Protein 2NBL (pdb70)

Foldseek 3Di:
DPDDVVDDDHDHVPDDQVVVNNDD

Secondary structure (DSSP, 8-state):
---------S--------------

Nearest PDB structures (foldseek):
  2nbl-assembly1_A  TM=1.006E+00  e=4.540E-02  synthetic construct

Solvent-accessible surface area: 2895 Å² total

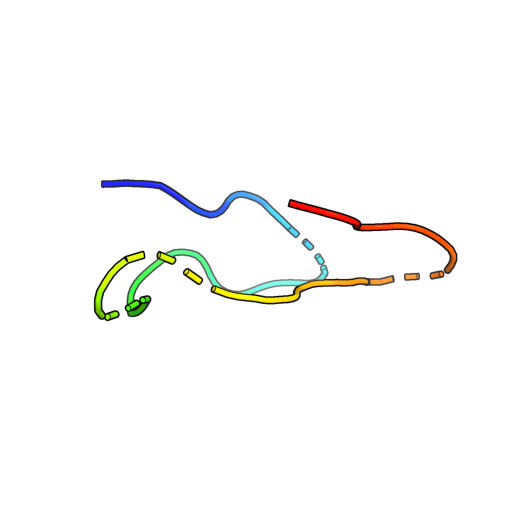Sequence (24 aa):
TEIRVGVTIRMRSHFWVQVKEFKHTEIRVGVTIRMRSHFWVQVKEFKHTEIRVGVTIRMRSHFWVQVKEFKHTEIRVGVTIRMRSHFWVQVKEFKHTEIRVGVTIRMRSHFWVQVKEFKHTEIRVGVTIRMRSHFWVQVKEFKHTEIRVGVTIRMRSHFWVQVKEFKHTEIRVGVTIRMRSHFWVQVKEFKHTEIRVGVTIRMRSHFWVQVKEFKHTEIRVGVTIRMRSHFWVQVKEFKH

Structure (mmCIF, N/CA/C/O backbone):
data_2NBL
#
_entry.id   2NBL
#
loop_
_atom_site.group_PDB
_atom_site.id
_atom_site.type_symbol
_atom_site.label_atom_id
_atom_site.label_alt_id
_atom_site.label_comp_id
_atom_site.label_asym_id
_atom_site.label_entity_id
_atom_site.label_seq_id
_atom_site.pdbx_PDB_ins_code
_atom_site.Cartn_x
_atom_site.Cartn_y
_atom_site.Cartn_z
_atom_site.occupancy
_atom_site.B_iso_or_equiv
_atom_site.auth_seq_id
_atom_site.auth_comp_id
_atom_site.auth_asym_id
_atom_site.auth_atom_id
_atom_site.pdbx_PDB_model_num
ATOM 4 N N . THR A 1 2 ? 24.629 -5.758 9.023 1.00 0.00 1 THR A N 1
ATOM 5 C CA . THR A 1 2 ? 23.645 -6.294 9.945 1.00 0.00 1 THR A CA 1
ATOM 6 C C . THR A 1 2 ? 23.981 -5.897 11.379 1.00 0.00 1 THR A C 1
ATOM 7 O O . THR A 1 2 ? 24.917 -6.432 11.972 1.00 0.00 1 THR A O 1
ATOM 18 N N . GLU A 1 3 ? 25.169 -3.014 6.644 1.00 0.00 2 GLU A N 1
ATOM 19 C CA . GLU A 1 3 ? 25.526 -4.225 7.366 1.00 0.00 2 GLU A CA 1
ATOM 20 C C . GLU A 1 3 ? 24.394 -4.670 8.290 1.00 0.00 2 GLU A C 1
ATOM 21 O O . GLU A 1 3 ? 23.335 -4.044 8.337 1.00 0.00 2 GLU A O 1
ATOM 33 N N . ILE A 1 4 ? 26.437 -0.165 5.170 1.00 0.00 3 ILE A N 1
ATOM 34 C CA . ILE A 1 4 ? 25.456 -1.245 5.019 1.00 0.00 3 ILE A CA 1
ATOM 35 C C . ILE A 1 4 ? 25.955 -2.518 5.690 1.00 0.00 3 ILE A C 1
ATOM 36 O O . ILE A 1 4 ? 27.019 -3.035 5.353 1.00 0.00 3 ILE A O 1
ATOM 52 N N . ARG A 1 5 ? 27.013 2.942 5.235 1.00 0.00 4 ARG A N 1
ATOM 53 C CA . ARG A 1 5 ? 27.386 1.849 6.131 1.00 0.00 4 ARG A CA 1
ATOM 54 C C . ARG A 1 5 ? 26.300 0.782 6.096 1.00 0.00 4 ARG A C 1
ATOM 55 O O . ARG A 1 5 ? 25.356 0.820 6.881 1.00 0.00 4 ARG A O 1
ATOM 76 N N . VAL A 1 6 ? 28.035 5.285 3.138 1.00 0.00 5 VAL A N 1
ATOM 77 C CA . VAL A 1 6 ? 27.036 4.218 3.167 1.00 0.00 5 VAL A CA 1
ATOM 78 C C . VAL A 1 6 ? 27.521 3.038 4.008 1.00 0.00 5 VAL A C 1
ATOM 79 O O . VAL A 1 6 ? 28.327 2.227 3.555 1.00 0.00 5 VAL A O 1
ATOM 112 N N . GLY A 1 8 ? 26.401 8.190 2.669 1.00 0.00 7 GLY A N 1
ATOM 113 C CA . GLY A 1 8 ? 25.354 8.280 1.643 1.00 0.00 7 GLY A CA 1
ATOM 114 C C . GLY A 1 8 ? 23.983 7.995 2.236 1.00 0.00 7 GLY A C 1
ATOM 115 O O . GLY A 1 8 ? 22.983 8.054 1.528 1.00 0.00 7 GLY A O 1
ATOM 119 N N . VAL A 1 9 ? 23.973 7.702 3.539 1.00 0.00 8 VAL A N 1
ATOM 120 C CA . VAL A 1 9 ? 22.745 7.416 4.311 1.00 0.00 8 VAL A CA 1
ATOM 121 C C . VAL A 1 9 ? 22.413 5.916 4.247 1.00 0.00 8 VAL A C 1
ATOM 122 O O . VAL A 1 9 ? 23.147 5.146 3.633 1.00 0.00 8 VAL A O 1
ATOM 135 N N . THR A 1 10 ? 21.320 5.524 4.913 1.00 0.00 9 THR A N 1
ATOM 136 C CA . THR A 1 10 ? 20.864 4.128 4.977 1.00 0.00 9 THR A CA 1
ATOM 137 C C . THR A 1 10 ? 21.822 3.243 5.750 1.00 0.00 9 THR A C 1
ATOM 138 O O . THR A 1 10 ? 22.984 3.587 5.970 1.00 0.00 9 THR A O 1
ATOM 149 N N . ILE A 1 11 ? 21.298 2.099 6.171 1.00 0.00 10 ILE A N 1
ATOM 150 C CA . ILE A 1 11 ? 22.076 1.138 6.947 1.00 0.00 10 ILE A CA 1
ATOM 151 C C . ILE A 1 11 ? 21.392 -0.229 6.962 1.00 0.00 10 ILE A C 1
ATOM 152 O O . ILE A 1 11 ? 22.040 -1.261 6.779 1.00 0.00 10 ILE A O 1
ATOM 168 N N . ARG A 1 12 ? 20.081 -0.225 7.200 1.00 0.00 11 ARG A N 1
ATOM 169 C CA . ARG A 1 12 ? 19.303 -1.451 7.258 1.00 0.00 11 ARG A CA 1
ATOM 170 C C . ARG A 1 12 ? 18.872 -1.905 5.865 1.00 0.00 11 ARG A C 1
ATOM 171 O O . ARG A 1 12 ? 19.279 -1.322 4.861 1.00 0.00 11 ARG A O 1
ATOM 192 N N . MET A 1 13 ? 18.045 -2.953 5.821 1.00 0.00 12 MET A N 1
ATOM 193 C CA . MET A 1 13 ? 17.553 -3.493 4.553 1.00 0.00 12 MET A CA 1
ATOM 194 C C . MET A 1 13 ? 18.721 -3.937 3.680 1.00 0.00 12 MET A C 1
ATOM 195 O O . MET A 1 13 ? 19.760 -3.283 3.644 1.00 0.00 12 MET A O 1
ATOM 209 N N . ARG A 1 14 ? 18.543 -5.047 2.966 1.00 0.00 13 ARG A N 1
ATOM 210 C CA . ARG A 1 14 ? 19.598 -5.543 2.094 1.00 0.00 13 ARG A CA 1
ATOM 211 C C . ARG A 1 14 ? 19.064 -6.596 1.127 1.00 0.00 13 ARG A C 1
ATOM 212 O O . ARG A 1 14 ? 17.951 -7.096 1.284 1.00 0.00 13 ARG A O 1
ATOM 243 N N . SER A 1 16 ? 18.946 -10.262 -1.016 1.00 0.00 15 SER A N 1
ATOM 244 C CA . SER A 1 16 ? 18.876 -11.645 -0.563 1.00 0.00 15 SER A CA 1
ATOM 245 C C . SER A 1 16 ? 20.265 -12.245 -0.388 1.00 0.00 15 SER A C 1
ATOM 246 O O . SER A 1 16 ? 20.519 -12.976 0.569 1.00 0.00 15 SER A O 1
ATOM 254 N N . HIS A 1 17 ? 21.160 -11.938 -1.318 1.00 0.00 16 HIS A N 1
ATOM 255 C CA . HIS A 1 17 ? 22.529 -12.462 -1.257 1.00 0.00 16 HIS A CA 1
ATOM 256 C C . HIS A 1 17 ? 23.525 -11.487 -1.877 1.00 0.00 16 HIS A C 1
ATOM 257 O O . HIS A 1 17 ? 24.688 -11.828 -2.086 1.00 0.00 16 HIS A O 1
ATOM 281 N N . PHE A 1 19 ? 23.782 -6.866 -3.042 1.00 0.00 18 PHE A N 1
ATOM 282 C CA . PHE A 1 19 ? 23.121 -5.602 -3.330 1.00 0.00 18 PHE A CA 1
ATOM 283 C C . PHE A 1 19 ? 24.124 -4.531 -3.750 1.00 0.00 18 PHE A C 1
ATOM 284 O O . PHE A 1 19 ? 25.319 -4.652 -3.488 1.00 0.00 18 PHE A O 1
ATOM 301 N N . TRP A 1 20 ? 23.625 -3.486 -4.413 1.00 0.00 19 TRP A N 1
ATOM 302 C CA . TRP A 1 20 ? 24.477 -2.388 -4.886 1.00 0.00 19 TRP A CA 1
ATOM 303 C C . TRP A 1 20 ? 24.216 -1.113 -4.099 1.00 0.00 19 TRP A C 1
ATOM 304 O O . TRP A 1 20 ? 23.072 -0.795 -3.775 1.00 0.00 19 TRP A O 1
ATOM 325 N N . VAL A 1 21 ? 25.284 -0.374 -3.807 1.00 0.00 20 VAL A N 1
ATOM 326 C CA . VAL A 1 21 ? 25.154 0.880 -3.070 1.00 0.00 20 VAL A CA 1
ATOM 327 C C . VAL A 1 21 ? 26.291 1.819 -3.440 1.00 0.00 20 VAL A C 1
ATOM 328 O O . VAL A 1 21 ? 27.448 1.415 -3.461 1.00 0.00 20 VAL A O 1
ATOM 341 N N . GLN A 1 22 ? 25.961 3.073 -3.735 1.00 0.00 21 GLN A N 1
ATOM 342 C CA . GLN A 1 22 ? 26.977 4.053 -4.108 1.00 0.00 21 GLN A CA 1
ATOM 343 C C . GLN A 1 22 ? 26.546 5.454 -3.686 1.00 0.00 21 GLN A C 1
ATOM 344 O O . GLN A 1 22 ? 25.352 5.739 -3.589 1.00 0.00 21 GLN A O 1
ATOM 358 N N . VAL A 1 23 ? 27.521 6.330 -3.442 1.00 0.00 22 VAL A N 1
ATOM 359 C CA . VAL A 1 23 ? 27.215 7.702 -3.037 1.00 0.00 22 VAL A CA 1
ATOM 360 C C . VAL A 1 23 ? 26.997 8.568 -4.279 1.00 0.00 22 VAL A C 1
ATOM 361 O O . VAL A 1 23 ? 27.597 8.311 -5.324 1.00 0.00 22 VAL A O 1
ATOM 404 N N . LYS A 1 26 ? 31.552 6.278 -7.062 1.00 0.00 25 LYS A N 1
ATOM 405 C CA . LYS A 1 26 ? 30.866 7.563 -7.143 1.00 0.00 25 LYS A CA 1
ATOM 406 C C . LYS A 1 26 ? 29.876 7.566 -8.306 1.00 0.00 25 LYS A C 1
ATOM 407 O O . LYS A 1 26 ? 30.022 6.806 -9.262 1.00 0.00 25 LYS A O 1
ATOM 426 N N . GLU A 1 27 ? 31.128 2.905 -5.818 1.00 0.00 26 GLU A N 1
ATOM 427 C CA . GLU A 1 27 ? 31.962 4.023 -6.240 1.00 0.00 26 GLU A CA 1
ATOM 428 C C . GLU A 1 27 ? 31.149 5.318 -6.227 1.00 0.00 26 GLU A C 1
ATOM 429 O O . GLU A 1 27 ? 30.182 5.448 -5.471 1.00 0.00 26 GLU A O 1
ATOM 441 N N . PHE A 1 28 ? 30.762 -0.055 -4.895 1.00 0.00 27 PHE A N 1
ATOM 442 C CA . PHE A 1 28 ? 30.293 1.196 -4.317 1.00 0.00 27 PHE A CA 1
ATOM 443 C C . PHE A 1 28 ? 31.245 2.350 -4.611 1.00 0.00 27 PHE A C 1
ATOM 444 O O . PHE A 1 28 ? 32.057 2.734 -3.768 1.00 0.00 27 PHE A O 1
ATOM 461 N N . LYS A 1 29 ? 30.079 -3.541 -5.135 1.00 0.00 28 LYS A N 1
ATOM 462 C CA . LYS A 1 29 ? 30.582 -2.318 -5.729 1.00 0.00 28 LYS A CA 1
ATOM 463 C C . LYS A 1 29 ? 29.937 -1.079 -5.110 1.00 0.00 28 LYS A C 1
ATOM 464 O O . LYS A 1 29 ? 28.729 -1.049 -4.840 1.00 0.00 28 LYS A O 1
ATOM 483 N N . HIS A 1 30 ? 30.522 -5.738 -2.343 1.00 0.00 29 HIS A N 1
ATOM 484 C CA . HIS A 1 30 ? 29.669 -5.141 -3.365 1.00 0.00 29 HIS A CA 1
ATOM 485 C C . HIS A 1 30 ? 30.243 -3.811 -3.844 1.00 0.00 29 HIS A C 1
ATOM 486 O O . HIS A 1 30 ? 30.824 -3.055 -3.066 1.00 0.00 29 HIS A O 1
ATOM 509 N N . THR A 1 2 ? 27.181 -3.204 4.821 1.00 0.00 1 THR A N 2
ATOM 510 C CA . THR A 1 2 ? 28.587 -2.903 4.584 1.00 0.00 1 THR A CA 2
ATOM 511 C C . THR A 1 2 ? 28.861 -2.740 3.090 1.00 0.00 1 THR A C 2
ATOM 512 O O . THR A 1 2 ? 29.969 -3.008 2.626 1.00 0.00 1 THR A O 2
ATOM 523 N N . GLU A 1 3 ? 24.306 -2.468 5.243 1.00 0.00 2 GLU A N 2
ATOM 524 C CA . GLU A 1 3 ? 25.121 -3.292 6.128 1.00 0.00 2 GLU A CA 2
ATOM 525 C C . GLU A 1 3 ? 26.605 -2.943 5.995 1.00 0.00 2 GLU A C 2
ATOM 526 O O . GLU A 1 3 ? 27.217 -2.440 6.937 1.00 0.00 2 GLU A O 2
ATOM 538 N N . ILE A 1 4 ? 24.231 -0.314 2.800 1.00 0.00 3 ILE A N 2
ATOM 539 C CA . ILE A 1 4 ? 23.533 -1.560 3.136 1.00 0.00 3 ILE A CA 2
ATOM 540 C C . ILE A 1 4 ? 24.462 -2.478 3.919 1.00 0.00 3 ILE A C 2
ATOM 541 O O . ILE A 1 4 ? 25.294 -3.169 3.339 1.00 0.00 3 ILE A O 2
ATOM 557 N N . ARG A 1 5 ? 23.939 3.074 2.600 1.00 0.00 4 ARG A N 2
ATOM 558 C CA . ARG A 1 5 ? 24.838 2.031 3.077 1.00 0.00 4 ARG A CA 2
ATOM 559 C C . ARG A 1 5 ? 24.042 0.798 3.508 1.00 0.00 4 ARG A C 2
ATOM 560 O O . ARG A 1 5 ? 23.281 0.849 4.470 1.00 0.00 4 ARG A O 2
ATOM 581 N N . VAL A 1 6 ? 23.809 5.994 0.595 1.00 0.00 5 VAL A N 2
ATOM 582 C CA . VAL A 1 6 ? 23.131 4.792 1.083 1.00 0.00 5 VAL A CA 2
ATOM 583 C C . VAL A 1 6 ? 24.149 3.717 1.450 1.00 0.00 5 VAL A C 2
ATOM 584 O O . VAL A 1 6 ? 25.107 3.482 0.716 1.00 0.00 5 VAL A O 2
ATOM 617 N N . GLY A 1 8 ? 23.679 9.923 2.873 1.00 0.00 7 GLY A N 2
ATOM 618 C CA . GLY A 1 8 ? 23.227 9.971 4.268 1.00 0.00 7 GLY A CA 2
ATOM 619 C C . GLY A 1 8 ? 23.394 8.616 4.941 1.00 0.00 7 GLY A C 2
ATOM 620 O O . GLY A 1 8 ? 23.222 8.494 6.151 1.00 0.00 7 GLY A O 2
ATOM 624 N N . VAL A 1 9 ? 23.739 7.619 4.133 1.00 0.00 8 VAL A N 2
ATOM 625 C CA . VAL A 1 9 ? 23.953 6.239 4.595 1.00 0.00 8 VAL A CA 2
ATOM 626 C C . VAL A 1 9 ? 22.822 5.745 5.500 1.00 0.00 8 VAL A C 2
ATOM 627 O O . VAL A 1 9 ? 22.055 6.528 6.059 1.00 0.00 8 VAL A O 2
ATOM 640 N N . THR A 1 10 ? 22.713 4.424 5.609 1.00 0.00 9 THR A N 2
ATOM 641 C CA . THR A 1 10 ? 21.673 3.797 6.411 1.00 0.00 9 THR A CA 2
ATOM 642 C C . THR A 1 10 ? 22.147 2.441 6.938 1.00 0.00 9 THR A C 2
ATOM 643 O O . THR A 1 10 ? 23.189 1.937 6.525 1.00 0.00 9 THR A O 2
ATOM 654 N N . ILE A 1 11 ? 21.381 1.857 7.857 1.00 0.00 10 ILE A N 2
ATOM 655 C CA . ILE A 1 11 ? 21.737 0.559 8.427 1.00 0.00 10 ILE A CA 2
ATOM 656 C C . ILE A 1 11 ? 21.595 -0.557 7.397 1.00 0.00 10 ILE A C 2
ATOM 657 O O . ILE A 1 11 ? 21.579 -0.312 6.190 1.00 0.00 10 ILE A O 2
ATOM 673 N N . ARG A 1 12 ? 21.517 -1.790 7.887 1.00 0.00 11 ARG A N 2
ATOM 674 C CA . ARG A 1 12 ? 21.397 -2.949 7.012 1.00 0.00 11 ARG A CA 2
ATOM 675 C C . ARG A 1 12 ? 20.013 -3.084 6.368 1.00 0.00 11 ARG A C 2
ATOM 676 O O . ARG A 1 12 ? 19.019 -2.547 6.857 1.00 0.00 11 ARG A O 2
ATOM 697 N N . MET A 1 13 ? 19.969 -3.791 5.237 1.00 0.00 12 MET A N 2
ATOM 6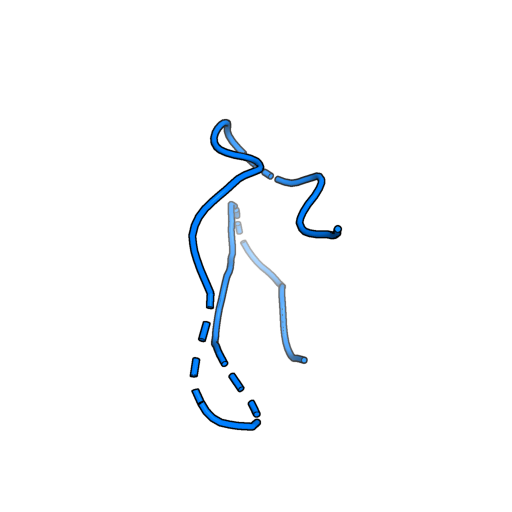98 C CA . MET A 1 13 ? 18.719 -4.008 4.503 1.00 0.00 12 MET A CA 2
ATOM 699 C C . MET A 1 13 ? 18.793 -5.326 3.738 1.00 0.00 12 MET A C 2
ATOM 700 O O . MET A 1 13 ? 19.690 -5.518 2.917 1.00 0.00 12 MET A O 2
ATOM 714 N N . ARG A 1 14 ? 17.840 -6.224 3.995 1.00 0.00 13 ARG A N 2
ATOM 715 C CA . ARG A 1 14 ? 17.801 -7.519 3.308 1.00 0.00 13 ARG A CA 2
ATOM 716 C C . ARG A 1 14 ? 19.197 -8.057 3.022 1.00 0.00 13 ARG A C 2
ATOM 717 O O . ARG A 1 14 ? 20.165 -7.720 3.704 1.00 0.00 13 ARG A O 2
ATOM 748 N N . SER A 1 16 ? 22.814 -8.703 1.514 1.00 0.00 15 SER A N 2
ATOM 749 C CA . SER A 1 16 ? 23.887 -7.769 1.205 1.00 0.00 15 SER A CA 2
ATOM 750 C C . SER A 1 16 ? 23.968 -7.516 -0.293 1.00 0.00 15 SER A C 2
ATOM 751 O O . SER A 1 16 ? 24.113 -6.379 -0.741 1.00 0.00 15 SER A O 2
ATOM 759 N N . HIS A 1 17 ? 23.871 -8.594 -1.054 1.00 0.00 16 HIS A N 2
ATOM 760 C CA . HIS A 1 17 ? 23.930 -8.520 -2.515 1.00 0.00 16 HIS A CA 2
ATOM 761 C C . HIS A 1 17 ? 22.532 -8.391 -3.109 1.00 0.00 16 HIS A C 2
ATOM 762 O O . HIS A 1 17 ? 22.335 -8.583 -4.308 1.00 0.00 16 HIS A O 2
ATOM 786 N N . PHE A 1 19 ? 20.773 -5.782 -3.559 1.00 0.00 18 PHE A N 2
ATOM 787 C CA . PHE A 1 19 ? 20.740 -4.652 -4.489 1.00 0.00 18 PHE A CA 2
ATOM 788 C C . PHE A 1 19 ? 22.085 -3.929 -4.538 1.00 0.00 18 PHE A C 2
ATOM 789 O O . PHE A 1 19 ? 23.044 -4.330 -3.879 1.00 0.00 18 PHE A O 2
ATOM 806 N N . TRP A 1 20 ? 22.145 -2.871 -5.345 1.00 0.00 19 TRP A N 2
ATOM 807 C CA . TRP A 1 20 ? 23.372 -2.087 -5.517 1.00 0.00 19 TRP A CA 2
ATOM 808 C C . TRP A 1 20 ? 23.385 -0.876 -4.592 1.00 0.00 19 TRP A C 2
ATOM 809 O O . TRP A 1 20 ? 22.362 -0.217 -4.407 1.00 0.00 19 TRP A O 2
ATOM 830 N N . VAL A 1 21 ? 24.560 -0.570 -4.024 1.00 0.00 20 VAL A N 2
ATOM 831 C CA . VAL A 1 21 ? 24.688 0.584 -3.131 1.00 0.00 20 VAL A CA 2
ATOM 832 C C . VAL A 1 21 ? 25.881 1.437 -3.553 1.00 0.00 20 VAL A C 2
ATOM 833 O O . VAL A 1 21 ? 27.006 1.198 -3.141 1.00 0.00 20 VAL A O 2
ATOM 846 N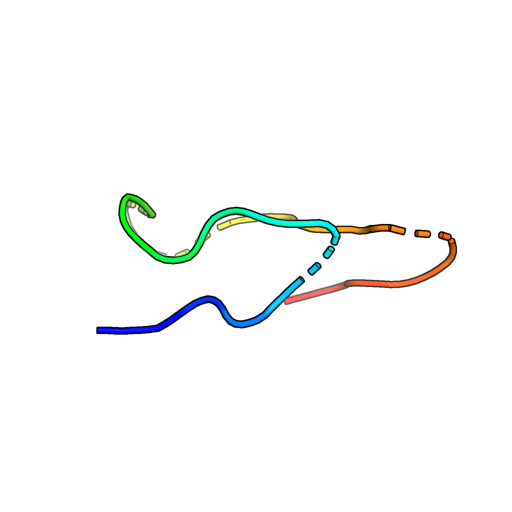 N . GLN A 1 22 ? 25.628 2.438 -4.383 1.00 0.00 21 GLN A N 2
ATOM 847 C CA . GLN A 1 22 ? 26.695 3.316 -4.857 1.00 0.00 21 GLN A CA 2
ATOM 848 C C . GLN A 1 22 ? 26.676 4.613 -4.062 1.00 0.00 21 GLN A C 2
ATOM 849 O O . GLN A 1 22 ? 25.615 5.070 -3.635 1.00 0.00 21 GLN A O 2
ATOM 863 N N . VAL A 1 23 ? 27.853 5.204 -3.854 1.00 0.00 22 VAL A N 2
ATOM 864 C CA . VAL A 1 23 ? 27.941 6.456 -3.087 1.00 0.00 22 VAL A CA 2
ATOM 865 C C . VAL A 1 23 ? 29.018 7.374 -3.671 1.00 0.00 22 VAL A C 2
ATOM 866 O O . VAL A 1 23 ? 29.990 6.892 -4.250 1.00 0.00 22 VAL A O 2
ATOM 909 N N . LYS A 1 26 ? 32.093 3.002 -4.814 1.00 0.00 25 LYS A N 2
ATOM 910 C CA . LYS A 1 26 ? 31.915 3.471 -6.186 1.00 0.00 25 LYS A CA 2
ATOM 911 C C . LYS A 1 26 ? 32.805 4.679 -6.460 1.00 0.00 25 LYS A C 2
ATOM 912 O O . LYS A 1 26 ? 33.992 4.540 -6.755 1.00 0.00 25 LYS A O 2
ATOM 931 N N . GLU A 1 27 ? 31.395 1.792 -2.252 1.00 0.00 26 GLU A N 2
ATOM 932 C CA . GLU A 1 27 ? 32.023 3.116 -2.393 1.00 0.00 26 GLU A CA 2
ATOM 933 C C . GLU A 1 27 ? 31.759 3.743 -3.761 1.00 0.00 26 GLU A C 2
ATOM 934 O O . GLU A 1 27 ? 31.280 4.874 -3.848 1.00 0.00 26 GLU A O 2
ATOM 946 N N . PHE A 1 28 ? 30.198 -0.949 -3.778 1.00 0.00 27 PHE A N 2
ATOM 947 C CA . PHE A 1 28 ? 29.864 -0.041 -2.683 1.00 0.00 27 PHE A CA 2
ATOM 948 C C . PHE A 1 28 ? 30.378 1.369 -3.003 1.00 0.00 27 PHE A C 2
ATOM 949 O O . PHE A 1 28 ? 29.855 2.041 -3.891 1.00 0.00 27 PHE A O 2
ATOM 966 N N . LYS A 1 29 ? 29.799 -3.804 -5.109 1.00 0.00 28 LYS A N 2
ATOM 967 C CA . LYS A 1 29 ? 29.781 -2.443 -5.628 1.00 0.00 28 LYS A CA 2
ATOM 968 C C . LYS A 1 29 ? 29.261 -1.503 -4.550 1.00 0.00 28 LYS A C 2
ATOM 969 O O . LYS A 1 29 ? 28.049 -1.299 -4.408 1.00 0.00 28 LYS A O 2
ATOM 988 N N . HIS A 1 30 ? 29.876 -5.819 -3.024 1.00 0.00 29 HIS A N 2
ATOM 989 C CA . HIS A 1 30 ? 28.847 -5.771 -4.057 1.00 0.00 29 HIS A CA 2
ATOM 990 C C . HIS A 1 30 ? 28.705 -4.350 -4.584 1.00 0.00 29 HIS A C 2
ATOM 991 O O . HIS A 1 30 ? 27.631 -3.753 -4.506 1.00 0.00 29 HIS A O 2
ATOM 1014 N N . THR A 1 2 ? 26.502 -5.314 5.204 1.00 0.00 1 THR A N 3
ATOM 1015 C CA . T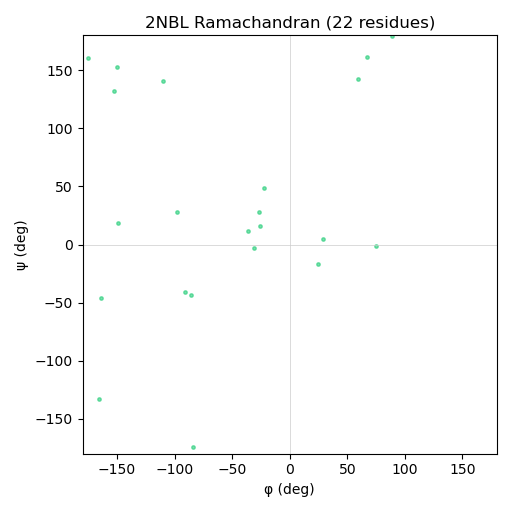HR A 1 2 ? 26.521 -6.699 4.752 1.00 0.00 1 THR A CA 3
ATOM 1016 C C . THR A 1 2 ? 25.175 -7.367 5.014 1.00 0.00 1 THR A C 3
ATOM 1017 O O . THR A 1 2 ? 24.799 -7.585 6.165 1.00 0.00 1 THR A O 3
ATOM 1028 N N . GLU A 1 3 ? 24.885 -2.133 4.570 1.00 0.00 2 GLU A N 3
ATOM 1029 C CA . GLU A 1 3 ? 25.637 -3.066 5.397 1.00 0.00 2 GLU A CA 3
ATOM 1030 C C . GLU A 1 3 ? 25.529 -4.484 4.852 1.00 0.00 2 GLU A C 3
ATOM 1031 O O . GLU A 1 3 ? 24.589 -4.817 4.130 1.00 0.00 2 GLU A O 3
ATOM 1043 N N . ILE A 1 4 ? 25.032 0.096 2.093 1.00 0.00 3 ILE A N 3
ATOM 1044 C CA . ILE A 1 4 ? 24.217 -1.050 2.508 1.00 0.00 3 ILE A CA 3
ATOM 1045 C C . ILE A 1 4 ? 25.064 -2.076 3.251 1.00 0.00 3 ILE A C 3
ATOM 1046 O O . ILE A 1 4 ? 25.861 -2.795 2.648 1.00 0.00 3 ILE A O 3
ATOM 1062 N N . ARG A 1 5 ? 25.200 3.643 1.964 1.00 0.00 4 ARG A N 3
ATOM 1063 C CA . ARG A 1 5 ? 25.882 2.360 2.119 1.00 0.00 4 ARG A CA 3
ATOM 1064 C C . ARG A 1 5 ? 24.949 1.290 2.683 1.00 0.00 4 ARG A C 3
ATOM 1065 O O . ARG A 1 5 ? 24.186 1.532 3.619 1.00 0.00 4 ARG A O 3
ATOM 1086 N N . VAL A 1 6 ? 25.835 7.012 1.041 1.00 0.00 5 VAL A N 3
ATOM 1087 C CA . VAL A 1 6 ? 24.898 5.877 1.022 1.00 0.00 5 VAL A CA 3
ATOM 1088 C C . VAL A 1 6 ? 25.675 4.564 1.127 1.00 0.00 5 VAL A C 3
ATOM 1089 O O . VAL A 1 6 ? 26.691 4.386 0.456 1.00 0.00 5 VAL A O 3
ATOM 1122 N N . GLY A 1 8 ? 25.743 9.969 4.233 1.00 0.00 7 GLY A N 3
ATOM 1123 C CA . GLY A 1 8 ? 25.141 9.981 5.570 1.00 0.00 7 GLY A CA 3
ATOM 1124 C C . GLY A 1 8 ? 23.914 9.080 5.664 1.00 0.00 7 GLY A C 3
ATOM 1125 O O . GLY A 1 8 ? 23.366 8.872 6.747 1.00 0.00 7 GLY A O 3
ATOM 1129 N N . VAL A 1 9 ? 23.496 8.549 4.533 1.00 0.00 8 VAL A N 3
ATOM 1130 C CA . VAL A 1 9 ? 22.336 7.663 4.487 1.00 0.00 8 VAL A CA 3
ATOM 1131 C C . VAL A 1 9 ? 22.774 6.238 4.807 1.00 0.00 8 VAL A C 3
ATOM 1132 O O . VAL A 1 9 ? 23.683 5.708 4.169 1.00 0.00 8 VAL A O 3
ATOM 1145 N N . THR A 1 10 ? 22.138 5.620 5.806 1.00 0.00 9 THR A N 3
ATOM 1146 C CA . THR A 1 10 ? 22.493 4.252 6.205 1.00 0.00 9 THR A CA 3
ATOM 1147 C C . THR A 1 10 ? 21.286 3.343 6.307 1.00 0.00 9 THR A C 3
ATOM 1148 O O . THR A 1 10 ? 20.144 3.788 6.421 1.00 0.00 9 THR A O 3
ATOM 1159 N N . ILE A 1 11 ? 21.578 2.051 6.275 1.00 0.00 10 ILE A N 3
ATOM 1160 C CA . ILE A 1 11 ? 20.548 1.025 6.371 1.00 0.00 10 ILE A CA 3
ATOM 1161 C C . ILE A 1 11 ? 21.184 -0.297 6.802 1.00 0.00 10 ILE A C 3
ATOM 1162 O O . ILE A 1 11 ? 22.373 -0.531 6.567 1.00 0.00 10 ILE A O 3
ATOM 1178 N N . ARG A 1 12 ? 20.389 -1.150 7.441 1.00 0.00 11 ARG A N 3
ATOM 1179 C CA . ARG A 1 12 ? 20.864 -2.440 7.924 1.00 0.00 11 ARG A CA 3
ATOM 1180 C C . ARG A 1 12 ? 19.873 -3.578 7.681 1.00 0.00 11 ARG A C 3
ATOM 1181 O O . ARG A 1 12 ? 19.691 -4.447 8.532 1.00 0.00 11 ARG A O 3
ATOM 1202 N N . MET A 1 13 ? 19.245 -3.574 6.507 1.00 0.00 12 MET A N 3
ATOM 1203 C CA . MET A 1 13 ? 18.282 -4.619 6.155 1.00 0.00 12 MET A CA 3
ATOM 1204 C C . MET A 1 13 ? 18.986 -5.804 5.495 1.00 0.00 12 MET A C 3
ATOM 1205 O O . MET A 1 13 ? 19.960 -5.634 4.760 1.00 0.00 12 MET A O 3
ATOM 1219 N N . ARG A 1 14 ? 18.484 -7.006 5.772 1.00 0.00 13 ARG A N 3
ATOM 1220 C CA . ARG A 1 14 ? 19.060 -8.230 5.215 1.00 0.00 13 ARG A CA 3
ATOM 1221 C C . ARG A 1 14 ? 18.435 -8.473 3.844 1.00 0.00 13 ARG A C 3
ATOM 1222 O O . ARG A 1 14 ? 17.214 -8.556 3.723 1.00 0.00 13 ARG A O 3
ATOM 1253 N N . SER A 1 16 ? 18.208 -10.622 0.011 1.00 0.00 15 SER A N 3
ATOM 1254 C CA . SER A 1 16 ? 18.194 -11.991 -0.497 1.00 0.00 15 SER A CA 3
ATOM 1255 C C . SER A 1 16 ? 19.528 -12.396 -1.111 1.00 0.00 15 SER A C 3
ATOM 1256 O O . SER A 1 16 ? 19.980 -13.529 -0.942 1.00 0.00 15 SER A O 3
ATOM 1264 N N . HIS A 1 17 ? 20.144 -11.476 -1.830 1.00 0.00 16 HIS A N 3
ATOM 1265 C CA . HIS A 1 17 ? 21.428 -11.758 -2.481 1.00 0.00 16 HIS A CA 3
ATOM 1266 C C . HIS A 1 17 ? 22.233 -10.481 -2.703 1.00 0.00 16 HIS A C 3
ATOM 1267 O O . HIS A 1 17 ? 22.853 -10.301 -3.751 1.00 0.00 16 HIS A O 3
ATOM 1291 N N . PHE A 1 19 ? 22.909 -6.286 -3.091 1.00 0.00 18 PHE A N 3
ATOM 1292 C CA . PHE A 1 19 ? 22.602 -5.420 -4.236 1.00 0.00 18 PHE A CA 3
ATOM 1293 C C . PHE A 1 19 ? 23.755 -4.457 -4.477 1.00 0.00 18 PHE A C 3
ATOM 1294 O O . PHE A 1 19 ? 24.760 -4.487 -3.770 1.00 0.00 18 PHE A O 3
ATOM 1311 N N . TRP A 1 20 ? 23.586 -3.582 -5.463 1.00 0.00 19 TRP A N 3
ATOM 1312 C CA . TRP A 1 20 ? 24.598 -2.574 -5.774 1.00 0.00 19 TRP A CA 3
ATOM 1313 C C . TRP A 1 20 ? 24.257 -1.254 -5.116 1.00 0.00 19 TRP A C 3
ATOM 1314 O O . TRP A 1 20 ? 23.119 -0.788 -5.172 1.00 0.00 19 TRP A O 3
ATOM 1335 N N . VAL A 1 21 ? 25.267 -0.645 -4.513 1.00 0.00 20 VAL A N 3
ATOM 1336 C CA . VAL A 1 21 ? 25.101 0.643 -3.865 1.00 0.00 20 VAL A CA 3
ATOM 1337 C C . VAL A 1 21 ? 26.302 1.499 -4.209 1.00 0.00 20 VAL A C 3
ATOM 1338 O O . VAL A 1 21 ? 27.440 1.065 -4.066 1.00 0.00 20 VAL A O 3
ATOM 1351 N N . GLN A 1 22 ? 26.048 2.707 -4.682 1.00 0.00 21 GLN A N 3
ATOM 1352 C CA . GLN A 1 22 ? 27.126 3.615 -5.065 1.00 0.00 21 GLN A CA 3
ATOM 1353 C C . GLN A 1 22 ? 26.831 5.006 -4.511 1.00 0.00 21 GLN A C 3
ATOM 1354 O O . GLN A 1 22 ? 25.687 5.459 -4.542 1.00 0.00 21 GLN A O 3
ATOM 1368 N N . VAL A 1 23 ? 27.857 5.677 -3.983 1.00 0.00 22 VAL A N 3
ATOM 1369 C CA . VAL A 1 23 ? 27.668 7.009 -3.406 1.00 0.00 22 VAL A CA 3
ATOM 1370 C C . VAL A 1 23 ? 27.914 8.092 -4.467 1.00 0.00 22 VAL A C 3
ATOM 1371 O O . VAL A 1 23 ? 29.021 8.190 -4.995 1.00 0.00 22 VAL A O 3
ATOM 1414 N N . LYS A 1 26 ? 32.955 5.530 -6.027 1.00 0.00 25 LYS A N 3
ATOM 1415 C CA . LYS A 1 26 ? 32.467 6.904 -6.117 1.00 0.00 25 LYS A CA 3
ATOM 1416 C C . LYS A 1 26 ? 31.940 7.188 -7.524 1.00 0.00 25 LYS A C 3
ATOM 1417 O O . LYS A 1 26 ? 32.359 6.553 -8.492 1.00 0.00 25 LYS A O 3
ATOM 1436 N N . GLU A 1 27 ? 32.301 2.346 -4.439 1.00 0.00 26 GLU A N 3
ATOM 1437 C CA . GLU A 1 27 ? 32.855 3.161 -5.518 1.00 0.00 26 GLU A CA 3
ATOM 1438 C C . GLU A 1 27 ? 32.197 4.539 -5.555 1.00 0.00 26 GLU A C 3
ATOM 1439 O O . GLU A 1 27 ? 31.038 4.702 -5.162 1.00 0.00 26 GLU A O 3
ATOM 1451 N N . PHE A 1 28 ? 30.909 -0.205 -3.446 1.00 0.00 27 PHE A N 3
ATOM 1452 C CA . PHE A 1 28 ? 30.569 1.204 -3.191 1.00 0.00 27 PHE A CA 3
ATOM 1453 C C . PHE A 1 28 ? 31.007 2.063 -4.375 1.00 0.00 27 PHE A C 3
ATOM 1454 O O . PHE A 1 28 ? 30.192 2.461 -5.202 1.00 0.00 27 PHE A O 3
ATOM 1471 N N . LYS A 1 29 ? 30.411 -3.432 -2.964 1.00 0.00 28 LYS A N 3
ATOM 1472 C CA . LYS A 1 29 ? 30.549 -2.518 -4.098 1.00 0.00 28 LYS A CA 3
ATOM 1473 C C . LYS A 1 29 ? 29.996 -1.119 -3.800 1.00 0.00 28 LYS A C 3
ATOM 1474 O O . LYS A 1 29 ? 28.794 -0.864 -3.943 1.00 0.00 28 LYS A O 3
ATOM 1493 N N . HIS A 1 30 ? 30.635 -4.908 -0.805 1.00 0.00 29 HIS A N 3
ATOM 1494 C CA . HIS A 1 30 ? 29.267 -4.700 -1.257 1.00 0.00 29 HIS A CA 3
ATOM 1495 C C . HIS A 1 30 ? 29.241 -3.684 -2.407 1.00 0.00 29 HIS A C 3
ATOM 1496 O O . HIS A 1 30 ? 28.198 -3.179 -2.804 1.00 0.00 29 HIS A O 3
ATOM 1519 N N . THR A 1 2 ? 25.538 -3.056 10.164 1.00 0.00 1 THR A N 4
ATOM 1520 C CA . THR A 1 2 ? 26.623 -2.716 11.102 1.00 0.00 1 THR A CA 4
ATOM 1521 C C . THR A 1 2 ? 27.833 -2.091 10.404 1.00 0.00 1 THR A C 4
ATOM 1522 O O . THR A 1 2 ? 28.974 -2.463 10.679 1.00 0.00 1 THR A O 4
ATOM 1533 N N . GLU A 1 3 ? 24.724 -3.313 6.599 1.00 0.00 2 GLU A N 4
ATOM 1534 C CA . GLU A 1 3 ? 24.498 -3.572 8.021 1.00 0.00 2 GLU A CA 4
ATOM 1535 C C . GLU A 1 3 ? 25.735 -3.214 8.847 1.00 0.00 2 GLU A C 4
ATOM 1536 O O . GLU A 1 3 ? 26.833 -3.098 8.304 1.00 0.00 2 GLU A O 4
ATOM 1548 N N . ILE A 1 4 ? 24.478 -1.543 3.934 1.00 0.00 3 ILE A N 4
ATOM 1549 C CA . ILE A 1 4 ? 25.596 -2.200 4.620 1.00 0.00 3 ILE A CA 4
ATOM 1550 C C . ILE A 1 4 ? 25.421 -2.272 6.154 1.00 0.00 3 ILE A C 4
ATOM 1551 O O . ILE A 1 4 ? 25.930 -1.445 6.906 1.00 0.00 3 ILE A O 4
ATOM 1567 N N . ARG A 1 5 ? 23.416 0.400 1.730 1.00 0.00 4 ARG A N 4
ATOM 1568 C CA . ARG A 1 5 ? 23.053 -0.983 2.024 1.00 0.00 4 ARG A CA 4
ATOM 1569 C C . ARG A 1 5 ? 24.264 -1.706 2.618 1.00 0.00 4 ARG A C 4
ATOM 1570 O O . ARG A 1 5 ? 24.965 -2.419 1.905 1.00 0.00 4 ARG A O 4
ATOM 1591 N N . VAL A 1 6 ? 22.265 3.470 0.464 1.00 0.00 5 VAL A N 4
ATOM 1592 C CA . VAL A 1 6 ? 23.045 2.782 1.489 1.00 0.00 5 VAL A CA 4
ATOM 1593 C C . VAL A 1 6 ? 22.517 1.381 1.771 1.00 0.00 5 VAL A C 4
ATOM 1594 O O . VAL A 1 6 ? 21.334 1.194 2.053 1.00 0.00 5 VAL A O 4
ATOM 1627 N N . GLY A 1 8 ? 20.623 6.329 1.327 1.00 0.00 7 GLY A N 4
ATOM 1628 C CA . GLY A 1 8 ? 20.247 6.874 2.636 1.00 0.00 7 GLY A CA 4
ATOM 1629 C C . GLY A 1 8 ? 21.437 7.137 3.552 1.00 0.00 7 GLY A C 4
ATOM 1630 O O . GLY A 1 8 ? 21.300 7.840 4.552 1.00 0.00 7 GLY A O 4
ATOM 1634 N N . VAL A 1 9 ? 22.586 6.564 3.239 1.00 0.00 8 VAL A N 4
ATOM 1635 C CA . VAL A 1 9 ? 23.763 6.755 4.092 1.00 0.00 8 VAL A CA 4
ATOM 1636 C C . VAL A 1 9 ? 23.438 6.326 5.521 1.00 0.00 8 VAL A C 4
ATOM 1637 O O . VAL A 1 9 ? 23.333 7.145 6.433 1.00 0.00 8 VAL A O 4
ATOM 1650 N N . THR A 1 10 ? 23.257 5.022 5.687 1.00 0.00 9 THR A N 4
ATOM 1651 C CA . THR A 1 10 ? 22.920 4.431 6.986 1.00 0.00 9 THR A CA 4
ATOM 1652 C C . THR A 1 10 ? 23.584 3.070 7.169 1.00 0.00 9 THR A C 4
ATOM 1653 O O . THR A 1 10 ? 24.557 2.731 6.499 1.00 0.00 9 THR A O 4
ATOM 1664 N N . ILE A 1 11 ? 23.046 2.301 8.107 1.00 0.00 10 ILE A N 4
ATOM 1665 C CA . ILE A 1 11 ? 23.564 0.963 8.414 1.00 0.00 10 ILE A CA 4
ATOM 1666 C C . ILE A 1 11 ? 22.673 -0.121 7.788 1.00 0.00 10 ILE A C 4
ATOM 1667 O O . ILE A 1 11 ? 23.158 -1.087 7.153 1.00 0.00 10 ILE A O 4
ATOM 1683 N N . ARG A 1 12 ? 21.367 0.050 7.998 1.00 0.00 11 ARG A N 4
ATOM 1684 C CA . ARG A 1 12 ? 20.365 -0.882 7.501 1.00 0.00 11 ARG A CA 4
ATOM 1685 C C . ARG A 1 12 ? 20.685 -1.292 6.073 1.00 0.00 11 ARG A C 4
ATOM 1686 O O . ARG A 1 12 ? 21.477 -0.643 5.388 1.00 0.00 11 ARG A O 4
ATOM 1707 N N . MET A 1 13 ? 20.084 -2.396 5.642 1.00 0.00 12 MET A N 4
ATOM 1708 C CA . MET A 1 13 ? 20.335 -2.914 4.307 1.00 0.00 12 MET A CA 4
ATOM 1709 C C . MET A 1 13 ? 19.248 -3.875 3.840 1.00 0.00 12 MET A C 4
ATOM 1710 O O . MET A 1 13 ? 18.307 -4.179 4.573 1.00 0.00 12 MET A O 4
ATOM 1724 N N . ARG A 1 14 ? 19.402 -4.354 2.609 1.00 0.00 13 ARG A N 4
ATOM 1725 C CA . ARG A 1 14 ? 18.449 -5.291 2.025 1.00 0.00 13 ARG A CA 4
ATOM 1726 C C . ARG A 1 14 ? 19.122 -6.112 0.925 1.00 0.00 13 ARG A C 4
ATOM 1727 O O . ARG A 1 14 ? 20.296 -5.907 0.618 1.00 0.00 13 ARG A O 4
ATOM 1758 N N . SER A 1 16 ? 18.773 -10.283 -1.017 1.00 0.00 15 SER A N 4
ATOM 1759 C CA . SER A 1 16 ? 19.000 -11.678 -0.669 1.00 0.00 15 SER A CA 4
ATOM 1760 C C . SER A 1 16 ? 20.485 -11.999 -0.680 1.00 0.00 15 SER A C 4
ATOM 1761 O O . SER A 1 16 ? 20.990 -12.711 0.188 1.00 0.00 15 SER A O 4
ATOM 1769 N N . HIS A 1 17 ? 21.174 -11.464 -1.674 1.00 0.00 16 HIS A N 4
ATOM 1770 C CA . HIS A 1 17 ? 22.609 -11.689 -1.812 1.00 0.00 16 HIS A CA 4
ATOM 1771 C C . HIS A 1 17 ? 23.218 -10.685 -2.788 1.00 0.00 16 HIS A C 4
ATOM 1772 O O . HIS A 1 17 ? 23.801 -11.073 -3.800 1.00 0.00 16 HIS A O 4
ATOM 1796 N N . PHE A 1 19 ? 24.408 -6.200 -2.457 1.00 0.00 18 PHE A N 4
ATOM 1797 C CA . PHE A 1 19 ? 24.282 -4.889 -1.822 1.00 0.00 18 PHE A CA 4
ATOM 1798 C C . PHE A 1 19 ? 24.904 -3.816 -2.713 1.00 0.00 18 PHE A C 4
ATOM 1799 O O . PHE A 1 19 ? 26.033 -3.964 -3.181 1.00 0.00 18 PHE A O 4
ATOM 1816 N N . TRP A 1 20 ? 24.155 -2.736 -2.955 1.00 0.00 19 TRP A N 4
ATOM 1817 C CA . TRP A 1 20 ? 24.633 -1.637 -3.806 1.00 0.00 19 TRP A CA 4
ATOM 1818 C C . TRP A 1 20 ? 24.499 -0.287 -3.116 1.00 0.00 19 TRP A C 4
ATOM 1819 O O . TRP A 1 20 ? 23.549 -0.044 -2.371 1.00 0.00 19 TRP A O 4
ATOM 1840 N N . VAL A 1 21 ? 25.444 0.600 -3.408 1.00 0.00 20 VAL A N 4
ATOM 1841 C CA . VAL A 1 21 ? 25.422 1.947 -2.855 1.00 0.00 20 VAL A CA 4
ATOM 1842 C C . VAL A 1 21 ? 26.351 2.844 -3.666 1.00 0.00 20 VAL A C 4
ATOM 1843 O O . VAL A 1 21 ? 27.551 2.923 -3.402 1.00 0.00 20 VAL A O 4
ATOM 1856 N N . GLN A 1 22 ? 25.779 3.527 -4.649 1.00 0.00 21 GLN A N 4
ATOM 1857 C CA . GLN A 1 22 ? 26.539 4.436 -5.500 1.00 0.00 21 GLN A CA 4
ATOM 1858 C C . GLN A 1 22 ? 26.332 5.858 -4.989 1.00 0.00 21 GLN A C 4
ATOM 1859 O O . GLN A 1 22 ? 25.294 6.466 -5.243 1.00 0.00 21 GLN A O 4
ATOM 1873 N N . VAL A 1 23 ? 27.305 6.374 -4.229 1.00 0.00 22 VAL A N 4
ATOM 1874 C CA . VAL A 1 23 ? 27.169 7.721 -3.650 1.00 0.00 22 VAL A CA 4
ATOM 1875 C C . VAL A 1 23 ? 28.528 8.412 -3.467 1.00 0.00 22 VAL A C 4
ATOM 1876 O O . VAL A 1 23 ? 29.546 7.741 -3.284 1.00 0.00 22 VAL A O 4
ATOM 1919 N N . LYS A 1 26 ? 31.001 5.223 -7.302 1.00 0.00 25 LYS A N 4
ATOM 1920 C CA . LYS A 1 26 ? 30.578 6.623 -7.388 1.00 0.00 25 LYS A CA 4
ATOM 1921 C C . LYS A 1 26 ? 31.724 7.516 -6.943 1.00 0.00 25 LYS A C 4
ATOM 1922 O O . LYS A 1 26 ? 32.409 8.121 -7.767 1.00 0.00 25 LYS A O 4
ATOM 1941 N N . GLU A 1 27 ? 30.634 2.097 -5.615 1.00 0.00 26 GLU A N 4
ATOM 1942 C CA . GLU A 1 27 ? 31.473 3.048 -6.329 1.00 0.00 26 GLU A CA 4
ATOM 1943 C C . GLU A 1 27 ? 30.939 4.480 -6.186 1.00 0.00 26 GLU A C 4
ATOM 1944 O O . GLU A 1 27 ? 30.512 4.884 -5.101 1.00 0.00 26 GLU A O 4
ATOM 1956 N N . PHE A 1 28 ? 30.102 -0.682 -4.520 1.00 0.00 27 PHE A N 4
ATOM 1957 C CA . PHE A 1 28 ? 30.020 0.594 -3.820 1.00 0.00 27 PHE A CA 4
ATOM 1958 C C . PHE A 1 28 ? 30.985 1.605 -4.426 1.00 0.00 27 PHE A C 4
ATOM 1959 O O . PHE A 1 28 ? 32.027 1.914 -3.848 1.00 0.00 27 PHE A O 4
ATOM 1976 N N . LYS A 1 29 ? 29.551 -3.907 -4.435 1.00 0.00 28 LYS A N 4
ATOM 1977 C CA . LYS A 1 29 ? 29.311 -2.809 -5.344 1.00 0.00 28 LYS A CA 4
ATOM 1978 C C . LYS A 1 29 ?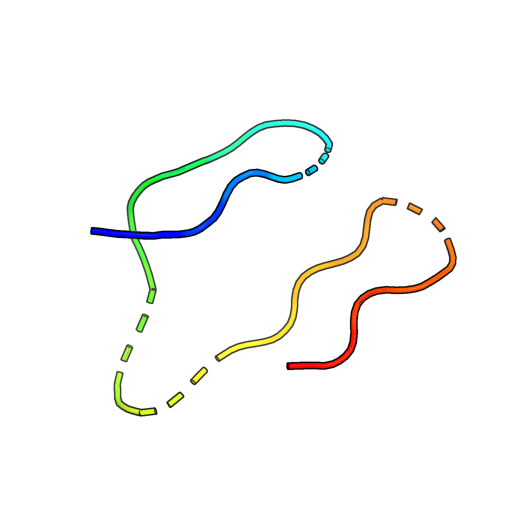 29.072 -1.517 -4.574 1.00 0.00 28 LYS A C 4
ATOM 1979 O O . LYS A 1 29 ? 27.986 -1.285 -4.043 1.00 0.00 28 LYS A O 4
ATOM 1998 N N . HIS A 1 30 ? 31.929 -5.863 -2.965 1.00 0.00 29 HIS A N 4
ATOM 1999 C CA . HIS A 1 30 ? 30.705 -5.121 -2.693 1.00 0.00 29 HIS A CA 4
ATOM 2000 C C . HIS A 1 30 ? 30.580 -3.899 -3.594 1.00 0.00 29 HIS A C 4
ATOM 2001 O O . HIS A 1 30 ? 31.391 -2.975 -3.526 1.00 0.00 29 HIS A O 4
ATOM 2024 N N . THR A 1 2 ? 22.432 -4.785 10.539 1.00 0.00 1 THR A N 5
ATOM 2025 C CA . THR A 1 2 ? 21.462 -5.858 10.658 1.00 0.00 1 THR A CA 5
ATOM 2026 C C . THR A 1 2 ? 20.935 -5.957 12.086 1.00 0.00 1 THR A C 5
ATOM 2027 O O . THR A 1 2 ? 21.241 -5.110 12.925 1.00 0.00 1 THR A O 5
ATOM 2038 N N . GLU A 1 3 ? 24.154 -2.730 8.035 1.00 0.00 2 GLU A N 5
ATOM 2039 C CA . GLU A 1 3 ? 23.915 -3.275 9.363 1.00 0.00 2 GLU A CA 5
ATOM 2040 C C . GLU A 1 3 ? 22.901 -4.409 9.354 1.00 0.00 2 GLU A C 5
ATOM 2041 O O . GLU A 1 3 ? 22.552 -4.933 8.297 1.00 0.00 2 GLU A O 5
ATOM 2053 N N . ILE A 1 4 ? 26.123 -0.180 6.375 1.00 0.00 3 ILE A N 5
ATOM 2054 C CA . ILE A 1 4 ? 25.345 -1.411 6.388 1.00 0.00 3 ILE A CA 5
ATOM 2055 C C . ILE A 1 4 ? 25.192 -1.932 7.810 1.00 0.00 3 ILE A C 5
ATOM 2056 O O . ILE A 1 4 ? 25.980 -1.602 8.695 1.00 0.00 3 ILE A O 5
ATOM 2072 N N . ARG A 1 5 ? 26.425 2.929 4.492 1.00 0.00 4 ARG A N 5
ATOM 2073 C CA . ARG A 1 5 ? 26.788 2.001 5.556 1.00 0.00 4 ARG A CA 5
ATOM 2074 C C . ARG A 1 5 ? 25.922 0.754 5.456 1.00 0.00 4 ARG A C 5
ATOM 2075 O O . ARG A 1 5 ? 25.078 0.646 4.567 1.00 0.00 4 ARG A O 5
ATOM 2096 N N . VAL A 1 6 ? 27.694 5.631 2.413 1.00 0.00 5 VAL A N 5
ATOM 2097 C CA . VAL A 1 6 ? 26.775 4.542 2.740 1.00 0.00 5 VAL A CA 5
ATOM 2098 C C . VAL A 1 6 ? 27.333 3.638 3.828 1.00 0.00 5 VAL A C 5
ATOM 2099 O O . VAL A 1 6 ? 28.543 3.574 4.052 1.00 0.00 5 VAL A O 5
ATOM 2132 N N . GLY A 1 8 ? 26.738 8.898 3.877 1.00 0.00 7 GLY A N 5
ATOM 2133 C CA . GLY A 1 8 ? 25.753 9.706 4.605 1.00 0.00 7 GLY A CA 5
ATOM 2134 C C . GLY A 1 8 ? 24.482 8.938 4.960 1.00 0.00 7 GLY A C 5
ATOM 2135 O O . GLY A 1 8 ? 23.840 9.229 5.970 1.00 0.00 7 GLY A O 5
ATOM 2139 N N . VAL A 1 9 ? 24.112 7.975 4.132 1.00 0.00 8 VAL A N 5
ATOM 2140 C CA . VAL A 1 9 ? 22.890 7.184 4.371 1.00 0.00 8 VAL A CA 5
ATOM 2141 C C . VAL A 1 9 ? 23.225 5.788 4.898 1.00 0.00 8 VAL A C 5
ATOM 2142 O O . VAL A 1 9 ? 24.346 5.314 4.756 1.00 0.00 8 VAL A O 5
ATOM 2155 N N . THR A 1 10 ? 22.243 5.142 5.531 1.00 0.00 9 THR A N 5
ATOM 2156 C CA . THR A 1 10 ? 22.431 3.806 6.098 1.00 0.00 9 THR A CA 5
ATOM 2157 C C . THR A 1 10 ? 21.483 2.803 5.443 1.00 0.00 9 THR A C 5
ATOM 2158 O O . THR A 1 10 ? 20.280 3.039 5.356 1.00 0.00 9 THR A O 5
ATOM 2169 N N . ILE A 1 11 ? 22.039 1.678 4.977 1.00 0.00 10 ILE A N 5
ATOM 2170 C CA . ILE A 1 11 ? 21.239 0.636 4.322 1.00 0.00 10 ILE A CA 5
ATOM 2171 C C . ILE A 1 11 ? 21.014 -0.564 5.244 1.00 0.00 10 ILE A C 5
ATOM 21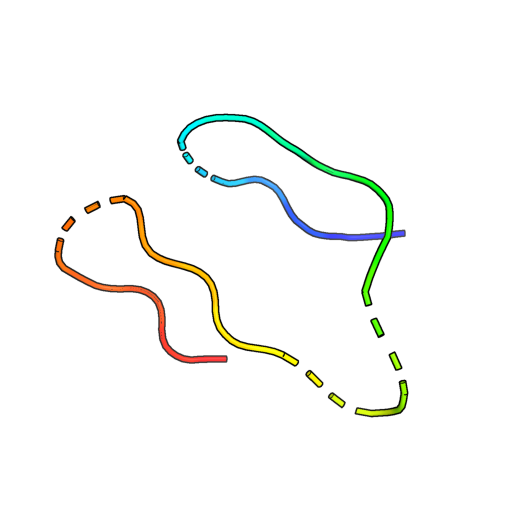72 O O . ILE A 1 11 ? 21.965 -1.176 5.755 1.00 0.00 10 ILE A O 5
ATOM 2188 N N . ARG A 1 12 ? 19.739 -0.898 5.439 1.00 0.00 11 ARG A N 5
ATOM 2189 C CA . ARG A 1 12 ? 19.357 -2.018 6.272 1.00 0.00 11 ARG A CA 5
ATOM 2190 C C . ARG A 1 12 ? 19.765 -3.337 5.621 1.00 0.00 11 ARG A C 5
ATOM 2191 O O . ARG A 1 12 ? 20.203 -3.360 4.472 1.00 0.00 11 ARG A O 5
ATOM 2212 N N . MET A 1 13 ? 19.625 -4.434 6.360 1.00 0.00 12 MET A N 5
ATOM 2213 C CA . MET A 1 13 ? 19.991 -5.743 5.829 1.00 0.00 12 MET A CA 5
ATOM 2214 C C . MET A 1 13 ? 18.959 -6.177 4.793 1.00 0.00 12 MET A C 5
ATOM 2215 O O . MET A 1 13 ? 17.882 -6.665 5.134 1.00 0.00 12 MET A O 5
ATOM 2229 N N . ARG A 1 14 ? 19.309 -6.002 3.522 1.00 0.00 13 ARG A N 5
ATOM 2230 C CA . ARG A 1 14 ? 18.428 -6.384 2.424 1.00 0.00 13 ARG A CA 5
ATOM 2231 C C . ARG A 1 14 ? 19.151 -6.236 1.085 1.00 0.00 13 ARG A C 5
ATOM 2232 O O . ARG A 1 14 ? 19.629 -5.153 0.747 1.00 0.00 13 ARG A O 5
ATOM 2263 N N . SER A 1 16 ? 20.148 -8.770 -2.872 1.00 0.00 15 SER A N 5
ATOM 2264 C CA . SER A 1 16 ? 20.285 -10.057 -3.527 1.00 0.00 15 SER A CA 5
ATOM 2265 C C . SER A 1 16 ? 21.726 -10.508 -3.405 1.00 0.00 15 SER A C 5
ATOM 2266 O O . SER A 1 16 ? 22.616 -9.963 -4.059 1.00 0.00 15 SER A O 5
ATOM 2274 N N . HIS A 1 17 ? 21.942 -11.495 -2.550 1.00 0.00 16 HIS A N 5
ATOM 2275 C CA . HIS A 1 17 ? 23.279 -12.031 -2.294 1.00 0.00 16 HIS A CA 5
ATOM 2276 C C . HIS A 1 17 ? 24.348 -10.939 -2.387 1.00 0.00 16 HIS A C 5
ATOM 2277 O O . HIS A 1 17 ? 25.502 -11.223 -2.708 1.00 0.00 16 HIS A O 5
ATOM 2301 N N . PHE A 1 19 ? 24.972 -6.161 -1.984 1.00 0.00 18 PHE A N 5
ATOM 2302 C CA . PHE A 1 19 ? 24.412 -4.802 -1.989 1.00 0.00 18 PHE A CA 5
ATOM 2303 C C . PHE A 1 19 ? 25.139 -3.931 -3.007 1.00 0.00 18 PHE A C 5
ATOM 2304 O O . PHE A 1 19 ? 26.344 -4.070 -3.216 1.00 0.00 18 PHE A O 5
ATOM 2321 N N . TRP A 1 20 ? 24.394 -3.014 -3.619 1.00 0.00 19 TRP A N 5
ATOM 2322 C CA . TRP A 1 20 ? 24.951 -2.083 -4.603 1.00 0.00 19 TRP A CA 5
ATOM 2323 C C . TRP A 1 20 ? 24.724 -0.646 -4.175 1.00 0.00 19 TRP A C 5
ATOM 2324 O O . TRP A 1 20 ? 23.639 -0.293 -3.712 1.00 0.00 19 TRP A O 5
ATOM 2345 N N . VAL A 1 21 ? 25.741 0.193 -4.365 1.00 0.00 20 VAL A N 5
ATOM 2346 C CA . VAL A 1 21 ? 25.630 1.613 -4.029 1.00 0.00 20 VAL A CA 5
ATOM 2347 C C . VAL A 1 21 ? 25.753 2.434 -5.303 1.00 0.00 20 VAL A C 5
ATOM 2348 O O . VAL A 1 21 ? 26.106 1.907 -6.355 1.00 0.00 20 VAL A O 5
ATOM 2361 N N . GLN A 1 22 ? 25.453 3.717 -5.199 1.00 0.00 21 GLN A N 5
ATOM 2362 C CA . GLN A 1 22 ? 25.527 4.613 -6.337 1.00 0.00 21 GLN A CA 5
ATOM 2363 C C . GLN A 1 22 ? 25.315 6.063 -5.916 1.00 0.00 21 GLN A C 5
ATOM 2364 O O . GLN A 1 22 ? 24.522 6.791 -6.515 1.00 0.00 21 GLN A O 5
ATOM 2378 N N . VAL A 1 23 ? 26.033 6.478 -4.872 1.00 0.00 22 VAL A N 5
ATOM 2379 C CA . VAL A 1 23 ? 25.902 7.844 -4.361 1.00 0.00 22 VAL A CA 5
ATOM 2380 C C . VAL A 1 23 ? 26.578 8.857 -5.287 1.00 0.00 22 VAL A C 5
ATOM 2381 O O . VAL A 1 23 ? 27.571 8.537 -5.941 1.00 0.00 22 VAL A O 5
ATOM 2424 N N . LYS A 1 26 ? 31.149 5.265 -6.588 1.00 0.00 25 LYS A N 5
ATOM 2425 C CA . LYS A 1 26 ? 31.153 6.691 -6.283 1.00 0.00 25 LYS A CA 5
ATOM 2426 C C . LYS A 1 26 ? 31.127 7.492 -7.584 1.00 0.00 25 LYS A C 5
ATOM 2427 O O . LYS A 1 26 ? 31.782 7.125 -8.561 1.00 0.00 25 LYS A O 5
ATOM 2446 N N . GLU A 1 27 ? 30.421 2.154 -5.548 1.00 0.00 26 GLU A N 5
ATOM 2447 C CA . GLU A 1 27 ? 30.270 3.011 -6.728 1.00 0.00 26 GLU A CA 5
ATOM 2448 C C . GLU A 1 27 ? 30.105 4.477 -6.321 1.00 0.00 26 GLU A C 5
ATOM 2449 O O . GLU A 1 27 ? 29.055 4.885 -5.795 1.00 0.00 26 GLU A O 5
ATOM 2461 N N . PHE A 1 28 ? 31.369 -1.061 -4.450 1.00 0.00 27 PHE A N 5
ATOM 2462 C CA . PHE A 1 28 ? 31.380 0.383 -4.178 1.00 0.00 27 PHE A CA 5
ATOM 2463 C C . PHE A 1 28 ? 31.339 1.182 -5.482 1.00 0.00 27 PHE A C 5
ATOM 2464 O O . PHE A 1 28 ? 32.121 0.933 -6.400 1.00 0.00 27 PHE A O 5
ATOM 2481 N N . LYS A 1 29 ? 29.830 -4.089 -3.853 1.00 0.00 28 LYS A N 5
ATOM 2482 C CA . LYS A 1 29 ? 30.388 -3.245 -4.896 1.00 0.00 28 LYS A CA 5
ATOM 2483 C C . LYS A 1 29 ? 30.229 -1.754 -4.582 1.00 0.00 28 LYS A C 5
ATOM 2484 O O . LYS A 1 29 ? 29.106 -1.245 -4.493 1.00 0.00 28 LYS A O 5
ATOM 2503 N N . HIS A 1 30 ? 30.341 -6.257 -1.584 1.00 0.00 29 HIS A N 5
ATOM 2504 C CA . HIS A 1 30 ? 29.598 -5.000 -1.615 1.00 0.00 29 HIS A CA 5
ATOM 2505 C C . HIS A 1 30 ? 30.255 -4.026 -2.594 1.00 0.00 29 HIS A C 5
ATOM 2506 O O . HIS A 1 30 ? 31.143 -3.262 -2.222 1.00 0.00 29 HIS A O 5
ATOM 2529 N N . THR A 1 2 ? 26.214 -4.179 10.951 1.00 0.00 1 THR A N 6
ATOM 2530 C CA . THR A 1 2 ? 27.396 -4.983 11.294 1.00 0.00 1 THR A CA 6
ATOM 2531 C C . THR A 1 2 ? 27.602 -6.128 10.300 1.00 0.00 1 THR A C 6
ATOM 2532 O O . THR A 1 2 ? 26.642 -6.632 9.719 1.00 0.00 1 THR A O 6
ATOM 2543 N N . GLU A 1 3 ? 24.590 -2.543 8.127 1.00 0.00 2 GLU A N 6
ATOM 2544 C CA . GLU A 1 3 ? 24.601 -3.115 9.480 1.00 0.00 2 GLU A CA 6
ATOM 2545 C C . GLU A 1 3 ? 25.841 -3.979 9.686 1.00 0.00 2 GLU A C 6
ATOM 2546 O O . GLU A 1 3 ? 26.449 -4.442 8.721 1.00 0.00 2 GLU A O 6
ATOM 2558 N N . ILE A 1 4 ? 26.454 -0.207 6.166 1.00 0.00 3 ILE A N 6
ATOM 2559 C CA . ILE A 1 4 ? 25.664 -1.440 6.220 1.00 0.00 3 ILE A CA 6
ATOM 2560 C C . ILE A 1 4 ? 25.714 -2.017 7.630 1.00 0.00 3 ILE A C 6
ATOM 2561 O O . ILE A 1 4 ? 26.765 -1.988 8.270 1.00 0.00 3 ILE A O 6
ATOM 2577 N N . ARG A 1 5 ? 26.595 3.025 4.440 1.00 0.00 4 ARG A N 6
ATOM 2578 C CA . ARG A 1 5 ? 27.054 2.017 5.387 1.00 0.00 4 ARG A CA 6
ATOM 2579 C C . ARG A 1 5 ? 26.147 0.786 5.336 1.00 0.00 4 ARG A C 6
ATOM 2580 O O . ARG A 1 5 ? 25.189 0.741 4.564 1.00 0.00 4 ARG A O 6
ATOM 2601 N N . VAL A 1 6 ? 27.569 6.180 2.866 1.00 0.00 5 VAL A N 6
ATOM 2602 C CA . VAL A 1 6 ? 26.771 4.969 3.010 1.00 0.00 5 VAL A CA 6
ATOM 2603 C C . VAL A 1 6 ? 27.396 3.994 4.005 1.00 0.00 5 VAL A C 6
ATOM 2604 O O . VAL A 1 6 ? 28.569 4.116 4.362 1.00 0.00 5 VAL A O 6
ATOM 2637 N N . GLY A 1 8 ? 26.658 8.669 4.570 1.00 0.00 7 GLY A N 6
ATOM 2638 C CA . GLY A 1 8 ? 25.891 8.460 5.798 1.00 0.00 7 GLY A CA 6
ATOM 2639 C C . GLY A 1 8 ? 24.533 7.818 5.543 1.00 0.00 7 GLY A C 6
ATOM 2640 O O . GLY A 1 8 ? 23.668 7.813 6.420 1.00 0.00 7 GLY A O 6
ATOM 2644 N N . VAL A 1 9 ? 24.347 7.274 4.355 1.00 0.00 8 VAL A N 6
ATOM 2645 C CA . VAL A 1 9 ? 23.078 6.627 4.016 1.00 0.00 8 VAL A CA 6
ATOM 2646 C C . VAL A 1 9 ? 23.049 5.210 4.586 1.00 0.00 8 VAL A C 6
ATOM 2647 O O . VAL A 1 9 ? 23.860 4.365 4.213 1.00 0.00 8 VAL A O 6
ATOM 2660 N N . THR A 1 10 ? 22.119 4.947 5.500 1.00 0.00 9 THR A N 6
ATOM 2661 C CA . THR A 1 10 ? 22.036 3.621 6.104 1.00 0.00 9 THR A CA 6
ATOM 2662 C C . THR A 1 10 ? 21.365 2.642 5.150 1.00 0.00 9 THR A C 6
ATOM 2663 O O . THR A 1 10 ? 20.481 3.012 4.380 1.00 0.00 9 THR A O 6
ATOM 2674 N N . ILE A 1 11 ? 21.787 1.390 5.231 1.00 0.00 10 ILE A N 6
ATOM 2675 C CA . ILE A 1 11 ? 21.237 0.318 4.397 1.00 0.00 10 ILE A CA 6
ATOM 2676 C C . ILE A 1 11 ? 20.839 -0.871 5.264 1.00 0.00 10 ILE A C 6
ATOM 2677 O O . ILE A 1 11 ? 21.684 -1.450 5.964 1.00 0.00 10 ILE A O 6
ATOM 2693 N N . ARG A 1 12 ? 19.555 -1.236 5.202 1.00 0.00 11 ARG A N 6
ATOM 2694 C CA . ARG A 1 12 ? 19.040 -2.353 5.967 1.00 0.00 11 ARG A CA 6
ATOM 2695 C C . ARG A 1 12 ? 17.783 -2.917 5.311 1.00 0.00 11 ARG A C 6
ATOM 2696 O O . ARG A 1 12 ? 16.890 -3.422 5.991 1.00 0.00 11 ARG A O 6
ATOM 2717 N N . MET A 1 13 ? 17.723 -2.828 3.986 1.00 0.00 12 MET A N 6
ATOM 2718 C CA . MET A 1 13 ? 16.568 -3.328 3.229 1.00 0.00 12 MET A CA 6
ATOM 2719 C C . MET A 1 13 ? 16.984 -4.441 2.274 1.00 0.00 12 MET A C 6
ATOM 2720 O O . MET A 1 13 ? 17.944 -4.292 1.517 1.00 0.00 12 MET A O 6
ATOM 2734 N N . ARG A 1 14 ? 16.248 -5.551 2.307 1.00 0.00 13 ARG A N 6
ATOM 2735 C CA . ARG A 1 14 ? 16.542 -6.687 1.432 1.00 0.00 13 ARG A CA 6
ATOM 2736 C C . ARG A 1 14 ? 18.034 -6.908 1.275 1.00 0.00 13 ARG A C 6
ATOM 2737 O O . ARG A 1 14 ? 18.842 -6.391 2.046 1.00 0.00 13 ARG A O 6
ATOM 2768 N N . SER A 1 16 ? 19.051 -10.019 -1.096 1.00 0.00 15 SER A N 6
ATOM 2769 C CA . SER A 1 16 ? 19.109 -11.078 -2.099 1.00 0.00 15 SER A CA 6
ATOM 2770 C C . SER A 1 16 ? 20.506 -11.674 -2.120 1.00 0.00 15 SER A C 6
ATOM 2771 O O . SER A 1 16 ? 20.950 -12.230 -3.123 1.00 0.00 15 SER A O 6
ATOM 2779 N N . HIS A 1 17 ? 21.181 -11.519 -0.994 1.00 0.00 16 HIS A N 6
ATOM 2780 C CA . HIS A 1 17 ? 22.549 -12.003 -0.815 1.00 0.00 16 HIS A CA 6
ATOM 2781 C C . HIS A 1 17 ? 23.488 -11.199 -1.711 1.00 0.00 16 HIS A C 6
ATOM 2782 O O . HIS A 1 17 ? 24.235 -11.750 -2.517 1.00 0.00 16 HIS A O 6
ATOM 2806 N N . PHE A 1 19 ? 24.667 -6.607 -2.053 1.00 0.00 18 PHE A N 6
ATOM 2807 C CA . PHE A 1 19 ? 24.293 -5.189 -1.948 1.00 0.00 18 PHE A CA 6
ATOM 2808 C C . PHE A 1 19 ? 25.097 -4.356 -2.941 1.00 0.00 18 PHE A C 6
ATOM 2809 O O . PHE A 1 19 ? 26.298 -4.563 -3.111 1.00 0.00 18 PHE A O 6
ATOM 2826 N N . TRP A 1 20 ? 24.425 -3.399 -3.585 1.00 0.00 19 TRP A N 6
ATOM 2827 C CA . TRP A 1 20 ? 25.080 -2.514 -4.553 1.00 0.00 19 TRP A CA 6
ATOM 2828 C C . TRP A 1 20 ? 24.821 -1.056 -4.211 1.00 0.00 19 TRP A C 6
ATOM 2829 O O . TRP A 1 20 ? 23.695 -0.668 -3.899 1.00 0.00 19 TRP A O 6
ATOM 2850 N N . VAL A 1 21 ? 25.872 -0.246 -4.296 1.00 0.00 20 VAL A N 6
ATOM 2851 C CA . VAL A 1 21 ? 25.766 1.185 -4.018 1.00 0.00 20 VAL A CA 6
ATOM 2852 C C . VAL A 1 21 ? 26.547 1.981 -5.057 1.00 0.00 20 VAL A C 6
ATOM 2853 O O . VAL A 1 21 ? 27.649 1.602 -5.451 1.00 0.00 20 VAL A O 6
ATOM 2866 N N . GLN A 1 22 ? 25.959 3.081 -5.499 1.00 0.00 21 GLN A N 6
ATOM 2867 C CA . GLN A 1 22 ? 26.574 3.941 -6.497 1.00 0.00 21 GLN A CA 6
ATOM 2868 C C . GLN A 1 22 ? 26.024 5.366 -6.424 1.00 0.00 21 GLN A C 6
ATOM 2869 O O . GLN A 1 22 ? 25.420 5.877 -7.366 1.00 0.00 21 GLN A O 6
ATOM 2883 N N . VAL A 1 23 ? 26.262 6.012 -5.285 1.00 0.00 22 VAL A N 6
ATOM 2884 C CA . VAL A 1 23 ? 25.781 7.375 -5.072 1.00 0.00 22 VAL A CA 6
ATOM 2885 C C . VAL A 1 23 ? 26.556 8.384 -5.929 1.00 0.00 22 VAL A C 6
ATOM 2886 O O . VAL A 1 23 ? 27.644 8.070 -6.410 1.00 0.00 22 VAL A O 6
ATOM 2929 N N . LYS A 1 26 ? 31.503 6.329 -5.558 1.00 0.00 25 LYS A N 6
ATOM 2930 C CA . LYS A 1 26 ? 30.855 7.621 -5.744 1.00 0.00 25 LYS A CA 6
ATOM 2931 C C . LYS A 1 26 ? 30.755 7.941 -7.235 1.00 0.00 25 LYS A C 6
ATOM 2932 O O . LYS A 1 26 ? 31.681 8.505 -7.815 1.00 0.00 25 LYS A O 6
ATOM 2951 N N . GLU A 1 27 ? 30.910 2.801 -4.734 1.00 0.00 26 GLU A N 6
ATOM 2952 C CA . GLU A 1 27 ? 31.695 3.965 -5.128 1.00 0.00 26 GLU A CA 6
ATOM 2953 C C . GLU A 1 27 ? 30.825 5.213 -5.284 1.00 0.00 26 GLU A C 6
ATOM 2954 O O . GLU A 1 27 ? 29.588 5.169 -5.160 1.00 0.00 26 GLU A O 6
ATOM 2966 N N . PHE A 1 28 ? 30.754 -0.241 -3.803 1.00 0.00 27 PHE A N 6
ATOM 2967 C CA . PHE A 1 28 ? 30.177 1.002 -3.278 1.00 0.00 27 PHE A CA 6
ATOM 2968 C C . PHE A 1 28 ? 31.071 2.212 -3.544 1.00 0.00 27 PHE A C 6
ATOM 2969 O O . PHE A 1 28 ? 31.875 2.609 -2.701 1.00 0.00 27 PHE A O 6
ATOM 2986 N N . LYS A 1 29 ? 30.567 -3.557 -4.014 1.00 0.00 28 LYS A N 6
ATOM 2987 C CA . LYS A 1 29 ? 30.751 -2.405 -4.909 1.00 0.00 28 LYS A CA 6
ATOM 2988 C C . LYS A 1 29 ? 30.008 -1.161 -4.416 1.00 0.00 28 LYS A C 6
ATOM 2989 O O . LYS A 1 29 ? 28.795 -1.036 -4.588 1.00 0.00 28 LYS A O 6
ATOM 3008 N N . HIS A 1 30 ? 30.457 -5.938 -2.929 1.00 0.00 29 HIS A N 6
ATOM 3009 C CA . HIS A 1 30 ? 29.495 -4.978 -2.413 1.00 0.00 29 HIS A CA 6
ATOM 3010 C C . HIS A 1 30 ? 29.505 -3.706 -3.241 1.00 0.00 29 HIS A C 6
ATOM 3011 O O . HIS A 1 30 ? 28.569 -2.911 -3.197 1.00 0.00 29 HIS A O 6
ATOM 3034 N N . THR A 1 2 ? 24.746 -5.570 8.325 1.00 0.00 1 THR A N 7
ATOM 3035 C CA . THR A 1 2 ? 25.818 -6.403 8.843 1.00 0.00 1 THR A CA 7
ATOM 3036 C C . THR A 1 2 ? 26.923 -6.571 7.805 1.00 0.00 1 THR A C 7
ATOM 3037 O O . THR A 1 2 ? 26.657 -6.931 6.659 1.00 0.00 1 THR A O 7
ATOM 3048 N N . GLU A 1 3 ? 23.811 -3.080 6.564 1.00 0.00 2 GLU A N 7
ATOM 3049 C CA . GLU A 1 3 ? 23.521 -3.496 7.938 1.00 0.00 2 GLU A CA 7
ATOM 3050 C C . GLU A 1 3 ? 24.706 -4.254 8.544 1.00 0.00 2 GLU A C 7
ATOM 3051 O O . GLU A 1 3 ? 25.566 -3.658 9.194 1.00 0.00 2 GLU A O 7
ATOM 3063 N N . ILE A 1 4 ? 25.977 -1.057 4.575 1.00 0.00 3 ILE A N 7
ATOM 3064 C CA . ILE A 1 4 ? 25.181 -2.285 4.718 1.00 0.00 3 ILE A CA 7
ATOM 3065 C C . ILE A 1 4 ? 25.033 -2.694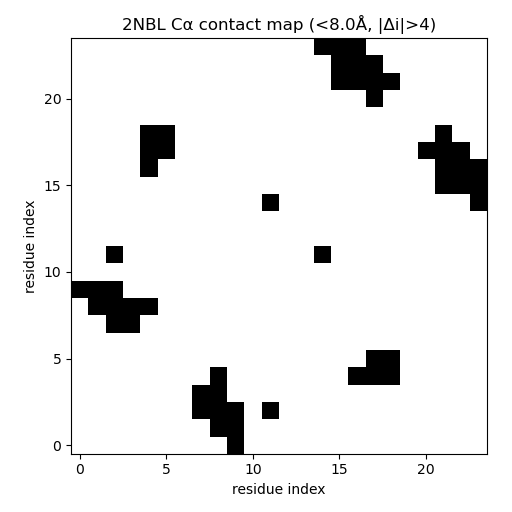 6.184 1.00 0.00 3 ILE A C 7
ATOM 3066 O O . ILE A 1 4 ? 25.985 -2.642 6.957 1.00 0.00 3 ILE A O 7
ATOM 3082 N N . ARG A 1 5 ? 25.535 2.517 3.984 1.00 0.00 4 ARG A N 7
ATOM 3083 C CA . ARG A 1 5 ? 26.325 1.323 4.241 1.00 0.00 4 ARG A CA 7
ATOM 3084 C C . ARG A 1 5 ? 25.398 0.125 4.390 1.00 0.00 4 ARG A C 7
ATOM 3085 O O . ARG A 1 5 ? 24.177 0.268 4.327 1.00 0.00 4 ARG A O 7
ATOM 3106 N N . VAL A 1 6 ? 25.955 5.924 2.799 1.00 0.00 5 VAL A N 7
ATOM 3107 C CA . VAL A 1 6 ? 25.145 4.754 3.133 1.00 0.00 5 VAL A CA 7
ATOM 3108 C C . VAL A 1 6 ? 26.068 3.569 3.383 1.00 0.00 5 VAL A C 7
ATOM 3109 O O . VAL A 1 6 ? 27.243 3.601 3.013 1.00 0.00 5 VAL A O 7
ATOM 3142 N N . GLY A 1 8 ? 24.940 8.449 4.763 1.00 0.00 7 GLY A N 7
ATOM 3143 C CA . GLY A 1 8 ? 24.679 8.114 6.163 1.00 0.00 7 GLY A CA 7
ATOM 3144 C C . GLY A 1 8 ? 23.210 7.767 6.347 1.00 0.00 7 GLY A C 7
ATOM 3145 O O . GLY A 1 8 ? 22.711 7.674 7.468 1.00 0.00 7 GLY A O 7
ATOM 3149 N N . VAL A 1 9 ? 22.528 7.593 5.227 1.00 0.00 8 VAL A N 7
ATOM 3150 C CA . VAL A 1 9 ? 21.104 7.270 5.231 1.00 0.00 8 VAL A CA 7
ATOM 3151 C C . VAL A 1 9 ? 20.835 6.058 6.116 1.00 0.00 8 VAL A C 7
ATOM 3152 O O . VAL A 1 9 ? 21.703 5.623 6.872 1.00 0.00 8 VAL A O 7
ATOM 3165 N N . THR A 1 10 ? 19.622 5.519 6.023 1.00 0.00 9 THR A N 7
ATOM 3166 C CA . THR A 1 10 ? 19.246 4.362 6.831 1.00 0.00 9 THR A CA 7
ATOM 3167 C C . THR A 1 10 ? 20.371 3.328 6.849 1.00 0.00 9 THR A C 7
ATOM 3168 O O . THR A 1 10 ? 21.333 3.420 6.085 1.00 0.00 9 THR A O 7
ATOM 3179 N N . ILE A 1 11 ? 20.246 2.360 7.750 1.00 0.00 10 ILE A N 7
ATOM 3180 C CA . ILE A 1 11 ? 21.250 1.303 7.915 1.00 0.00 10 ILE A CA 7
ATOM 3181 C C . ILE A 1 11 ? 20.806 -0.019 7.279 1.00 0.00 10 ILE A C 7
ATOM 3182 O O . ILE A 1 11 ? 21.604 -0.729 6.646 1.00 0.00 10 ILE A O 7
ATOM 3198 N N . ARG A 1 12 ? 19.541 -0.355 7.489 1.00 0.00 11 ARG A N 7
ATOM 3199 C CA . ARG A 1 12 ? 18.974 -1.590 6.983 1.00 0.00 11 ARG A CA 7
ATOM 3200 C C . ARG A 1 12 ? 18.856 -1.591 5.460 1.00 0.00 11 ARG A C 7
ATOM 3201 O O . ARG A 1 12 ? 17.844 -2.024 4.907 1.00 0.00 11 ARG A O 7
ATOM 3222 N N . MET A 1 13 ? 19.905 -1.124 4.785 1.00 0.00 12 MET A N 7
ATOM 3223 C CA . MET A 1 13 ? 19.924 -1.091 3.320 1.00 0.00 12 MET A CA 7
ATOM 3224 C C . MET A 1 13 ? 20.796 -2.241 2.825 1.00 0.00 12 MET A C 7
ATOM 3225 O O . MET A 1 13 ? 21.982 -2.313 3.149 1.00 0.00 12 MET A O 7
ATOM 3239 N N . ARG A 1 14 ? 20.200 -3.151 2.051 1.00 0.00 13 ARG A N 7
ATOM 3240 C CA . ARG A 1 14 ? 20.927 -4.308 1.530 1.00 0.00 13 ARG A CA 7
ATOM 3241 C C . ARG A 1 14 ? 21.127 -4.142 0.026 1.00 0.00 13 ARG A C 7
ATOM 3242 O O . ARG A 1 14 ? 21.865 -3.268 -0.423 1.00 0.00 13 ARG A O 7
ATOM 3273 N N . SER A 1 16 ? 19.596 -6.169 -4.029 1.00 0.00 15 SER A N 7
ATOM 3274 C CA . SER A 1 16 ? 19.089 -7.347 -4.714 1.00 0.00 15 SER A CA 7
ATOM 3275 C C . SER A 1 16 ? 20.188 -8.388 -4.867 1.00 0.00 15 SER A C 7
ATOM 3276 O O . SER A 1 16 ? 19.983 -9.577 -4.617 1.00 0.00 15 SER A O 7
ATOM 3284 N N . HIS A 1 17 ? 21.356 -7.922 -5.275 1.00 0.00 16 HIS A N 7
ATOM 3285 C CA . HIS A 1 17 ? 22.507 -8.798 -5.466 1.00 0.00 16 HIS A CA 7
ATOM 3286 C C . HIS A 1 17 ? 23.014 -9.314 -4.129 1.00 0.00 16 HIS A C 7
ATOM 3287 O O . HIS A 1 17 ? 23.421 -10.469 -3.997 1.00 0.00 16 HIS A O 7
ATOM 3311 N N . PHE A 1 19 ? 24.829 -7.451 -0.281 1.00 0.00 18 PHE A N 7
ATOM 3312 C CA . PHE A 1 19 ? 25.201 -6.268 0.503 1.00 0.00 18 PHE A CA 7
ATOM 3313 C C . PHE A 1 19 ? 26.313 -5.448 -0.162 1.00 0.00 18 PHE A C 7
ATOM 3314 O O . PHE A 1 19 ? 27.425 -5.916 -0.377 1.00 0.00 18 PHE A O 7
ATOM 3331 N N . TRP A 1 20 ? 25.988 -4.205 -0.527 1.00 0.00 19 TRP A N 7
ATOM 3332 C CA . TRP A 1 20 ? 26.963 -3.346 -1.200 1.00 0.00 19 TRP A CA 7
ATOM 3333 C C . TRP A 1 20 ? 26.784 -1.879 -0.808 1.00 0.00 19 TRP A C 7
ATOM 3334 O O . TRP A 1 20 ? 25.894 -1.539 -0.033 1.00 0.00 19 TRP A O 7
ATOM 3355 N N . VAL A 1 21 ? 27.617 -1.000 -1.396 1.00 0.00 20 VAL A N 7
ATOM 3356 C CA . VAL A 1 21 ? 27.519 0.443 -1.138 1.00 0.00 20 VAL A CA 7
ATOM 3357 C C . VAL A 1 21 ? 27.523 1.197 -2.470 1.00 0.00 20 VAL A C 7
ATOM 3358 O O . VAL A 1 21 ? 28.507 1.177 -3.203 1.00 0.00 20 VAL A O 7
ATOM 3371 N N . GLN A 1 22 ? 26.394 1.839 -2.796 1.00 0.00 21 GLN A N 7
ATOM 3372 C CA . GLN A 1 22 ? 26.265 2.558 -4.072 1.00 0.00 21 GLN A CA 7
ATOM 3373 C C . GLN A 1 22 ? 25.556 3.904 -3.876 1.00 0.00 21 GLN A C 7
ATOM 3374 O O . GLN A 1 22 ? 24.459 3.955 -3.328 1.00 0.00 21 GLN A O 7
ATOM 3388 N N . VAL A 1 23 ? 26.206 5.009 -4.292 1.00 0.00 22 VAL A N 7
ATOM 3389 C CA . VAL A 1 23 ? 25.611 6.344 -4.112 1.00 0.00 22 VAL A CA 7
ATOM 3390 C C . VAL A 1 23 ? 26.122 7.371 -5.132 1.00 0.00 22 VAL A C 7
ATOM 3391 O O . VAL A 1 23 ? 27.249 7.259 -5.612 1.00 0.00 22 VAL A O 7
ATOM 3434 N N . LYS A 1 26 ? 29.005 3.615 -8.188 1.00 0.00 25 LYS A N 7
ATOM 3435 C CA . LYS A 1 26 ? 27.876 4.343 -8.772 1.00 0.00 25 LYS A CA 7
ATOM 3436 C C . LYS A 1 26 ? 28.353 5.640 -9.413 1.00 0.00 25 LYS A C 7
ATOM 3437 O O . LYS A 1 26 ? 28.951 5.624 -10.489 1.00 0.00 25 LYS A O 7
ATOM 3456 N N . GLU A 1 27 ? 30.331 1.649 -6.788 1.00 0.00 26 GLU A N 7
ATOM 3457 C CA . GLU A 1 27 ? 30.741 3.039 -6.618 1.00 0.00 26 GLU A CA 7
ATOM 3458 C C . GLU A 1 27 ? 29.591 3.950 -7.033 1.00 0.00 26 GLU A C 7
ATOM 3459 O O . GLU A 1 27 ? 29.251 4.903 -6.327 1.00 0.00 26 GLU A O 7
ATOM 3471 N N . PHE A 1 28 ? 30.852 -1.649 -5.610 1.00 0.00 27 PHE A N 7
ATOM 3472 C CA . PHE A 1 28 ? 29.925 -0.647 -6.131 1.00 0.00 27 PHE A CA 7
ATOM 3473 C C . PHE A 1 28 ? 30.425 0.756 -5.804 1.00 0.00 27 PHE A C 7
ATOM 3474 O O . PHE A 1 28 ? 30.861 1.029 -4.686 1.00 0.00 27 PHE A O 7
ATOM 3491 N N . LYS A 1 29 ? 31.512 -4.072 -3.425 1.00 0.00 28 LYS A N 7
ATOM 3492 C CA . LYS A 1 29 ? 32.129 -2.856 -3.942 1.00 0.00 28 LYS A CA 7
ATOM 3493 C C . LYS A 1 29 ? 31.084 -1.801 -4.309 1.00 0.00 28 LYS A C 7
ATOM 3494 O O . LYS A 1 29 ? 30.547 -1.121 -3.438 1.00 0.00 28 LYS A O 7
ATOM 3513 N N . HIS A 1 30 ? 31.611 -6.906 -2.398 1.00 0.00 29 HIS A N 7
ATOM 3514 C CA . HIS A 1 30 ? 30.975 -5.767 -1.750 1.00 0.00 29 HIS A CA 7
ATOM 3515 C C . HIS A 1 30 ? 31.667 -4.460 -2.151 1.00 0.00 29 HIS A C 7
ATOM 3516 O O . HIS A 1 30 ? 32.337 -3.826 -1.337 1.00 0.00 29 HIS A O 7
ATOM 3539 N N . THR A 1 2 ? 27.090 -1.945 9.019 1.00 0.00 1 THR A N 8
ATOM 3540 C CA . THR A 1 2 ? 27.324 -3.228 9.661 1.00 0.00 1 THR A CA 8
ATOM 3541 C C . THR A 1 2 ? 26.002 -3.930 9.954 1.00 0.00 1 THR A C 8
ATOM 3542 O O . THR A 1 2 ? 25.604 -4.844 9.232 1.00 0.00 1 THR A O 8
ATOM 3553 N N . GLU A 1 3 ? 25.858 -0.506 5.902 1.00 0.00 2 GLU A N 8
ATOM 3554 C CA . GLU A 1 3 ? 26.532 -0.458 7.190 1.00 0.00 2 GLU A CA 8
ATOM 3555 C C . GLU A 1 3 ? 26.750 -1.865 7.736 1.00 0.00 2 GLU A C 8
ATOM 3556 O O . GLU A 1 3 ? 26.612 -2.853 7.014 1.00 0.00 2 GLU A O 8
ATOM 3568 N N . ILE A 1 4 ? 25.899 0.267 2.816 1.00 0.00 3 ILE A N 8
ATOM 3569 C CA . ILE A 1 4 ? 25.676 -0.993 3.525 1.00 0.00 3 ILE A CA 8
ATOM 3570 C C . ILE A 1 4 ? 26.473 -1.003 4.827 1.00 0.00 3 ILE A C 8
ATOM 3571 O O . ILE A 1 4 ? 27.622 -1.442 4.860 1.00 0.00 3 ILE A O 8
ATOM 3587 N N . ARG A 1 5 ? 24.173 3.298 1.785 1.00 0.00 4 ARG A N 8
ATOM 3588 C CA . ARG A 1 5 ? 25.370 2.497 2.032 1.00 0.00 4 ARG A CA 8
ATOM 3589 C C . ARG A 1 5 ? 24.984 1.234 2.794 1.00 0.00 4 ARG A C 8
ATOM 3590 O O . ARG A 1 5 ? 23.894 1.142 3.359 1.00 0.00 4 ARG A O 8
ATOM 3611 N N . VAL A 1 6 ? 22.493 5.320 -0.186 1.00 0.00 5 VAL A N 8
ATOM 3612 C CA . VAL A 1 6 ? 22.229 4.077 0.548 1.00 0.00 5 VAL A CA 8
ATOM 3613 C C . VAL A 1 6 ? 23.479 3.195 0.647 1.00 0.00 5 VAL A C 8
ATOM 3614 O O . VAL A 1 6 ? 23.794 2.428 -0.260 1.00 0.00 5 VAL A O 8
ATOM 3647 N N . GLY A 1 8 ? 20.754 8.515 1.847 1.00 0.00 7 GLY A N 8
ATOM 3648 C CA . GLY A 1 8 ? 20.570 8.884 3.248 1.00 0.00 7 GLY A CA 8
ATOM 3649 C C . GLY A 1 8 ? 20.032 7.724 4.071 1.00 0.00 7 GLY A C 8
ATOM 3650 O O . GLY A 1 8 ? 18.861 7.703 4.453 1.00 0.00 7 GLY A O 8
ATOM 3654 N N . VAL A 1 9 ? 20.901 6.762 4.339 1.00 0.00 8 VAL A N 8
ATOM 3655 C CA . VAL A 1 9 ? 20.538 5.578 5.122 1.00 0.00 8 VAL A CA 8
ATOM 3656 C C . VAL A 1 9 ? 21.292 5.588 6.461 1.00 0.00 8 VAL A C 8
ATOM 3657 O O . VAL A 1 9 ? 22.437 6.034 6.519 1.00 0.00 8 VAL A O 8
ATOM 3670 N N . THR A 1 10 ? 20.645 5.113 7.540 1.00 0.00 9 THR A N 8
ATOM 3671 C CA . THR A 1 10 ? 21.282 5.100 8.875 1.00 0.00 9 THR A CA 8
ATOM 3672 C C . THR A 1 10 ? 21.557 3.683 9.390 1.00 0.00 9 THR A C 8
ATOM 3673 O O . THR A 1 10 ? 21.945 3.496 10.543 1.00 0.00 9 THR A O 8
ATOM 3684 N N . ILE A 1 11 ? 21.402 2.706 8.514 1.00 0.00 10 ILE A N 8
ATOM 3685 C CA . ILE A 1 11 ? 21.687 1.302 8.854 1.00 0.00 10 ILE A CA 8
ATOM 3686 C C . ILE A 1 11 ? 22.063 0.507 7.601 1.00 0.00 10 ILE A C 8
ATOM 3687 O O . ILE A 1 11 ? 22.668 1.040 6.666 1.00 0.00 10 ILE A O 8
ATOM 3703 N N . ARG A 1 12 ? 21.728 -0.783 7.601 1.00 0.00 11 ARG A N 8
ATOM 3704 C CA . ARG A 1 12 ? 22.045 -1.664 6.479 1.00 0.00 11 ARG A CA 8
ATOM 3705 C C . ARG A 1 12 ? 21.041 -1.582 5.327 1.00 0.00 11 ARG A C 8
ATOM 3706 O O . ARG A 1 12 ? 20.115 -0.770 5.346 1.00 0.00 11 ARG A O 8
ATOM 3727 N N . MET A 1 13 ? 21.247 -2.432 4.319 1.00 0.00 12 MET A N 8
ATOM 3728 C CA . MET A 1 13 ? 20.371 -2.479 3.143 1.00 0.00 12 MET A CA 8
ATOM 3729 C C . MET A 1 13 ? 19.997 -3.923 2.828 1.00 0.00 12 MET A C 8
ATOM 3730 O O . MET A 1 13 ? 20.809 -4.832 2.994 1.00 0.00 12 MET A O 8
ATOM 3744 N N . ARG A 1 14 ? 18.765 -4.129 2.367 1.00 0.00 13 ARG A N 8
ATOM 3745 C CA . ARG A 1 14 ? 18.305 -5.471 2.027 1.00 0.00 13 ARG A CA 8
ATOM 3746 C C . ARG A 1 14 ? 18.773 -5.852 0.626 1.00 0.00 13 ARG A C 8
ATOM 3747 O O . ARG A 1 14 ? 19.311 -5.021 -0.106 1.00 0.00 13 ARG A O 8
ATOM 3778 N N . SER A 1 16 ? 18.561 -9.599 -2.372 1.00 0.00 15 SER A N 8
ATOM 3779 C CA . SER A 1 16 ? 18.300 -11.015 -2.581 1.00 0.00 15 SER A CA 8
ATOM 3780 C C . SER A 1 16 ? 19.435 -11.859 -2.025 1.00 0.00 15 SER A C 8
ATOM 3781 O O . SER A 1 16 ? 19.212 -12.817 -1.288 1.00 0.00 15 SER A O 8
ATOM 3789 N N . HIS A 1 17 ? 20.652 -11.481 -2.381 1.00 0.00 16 HIS A N 8
ATOM 3790 C CA . HIS A 1 17 ? 21.841 -12.191 -1.917 1.00 0.00 16 HIS A CA 8
ATOM 3791 C C . HIS A 1 17 ? 23.079 -11.304 -2.022 1.00 0.00 16 HIS A C 8
ATOM 3792 O O . HIS A 1 17 ? 24.204 -11.803 -2.053 1.00 0.00 16 HIS A O 8
ATOM 3816 N N . PHE A 1 19 ? 24.415 -6.679 -1.880 1.00 0.00 18 PHE A N 8
ATOM 3817 C CA . PHE A 1 19 ? 24.088 -5.280 -1.630 1.00 0.00 18 PHE A CA 8
ATOM 3818 C C . PHE A 1 19 ? 25.056 -4.361 -2.365 1.00 0.00 18 PHE A C 8
ATOM 3819 O O . PHE A 1 19 ? 26.159 -4.773 -2.726 1.00 0.00 18 PHE A O 8
ATOM 3836 N N . TRP A 1 20 ? 24.628 -3.117 -2.607 1.00 0.00 19 TRP A N 8
ATOM 3837 C CA . TRP A 1 20 ? 25.457 -2.143 -3.329 1.00 0.00 19 TRP A CA 8
ATOM 3838 C C . TRP A 1 20 ? 25.752 -0.893 -2.502 1.00 0.00 19 TRP A C 8
ATOM 3839 O O . TRP A 1 20 ? 24.834 -0.337 -1.900 1.00 0.00 19 TRP A O 8
ATOM 3860 N N . VAL A 1 21 ? 27.018 -0.398 -2.507 1.00 0.00 20 VAL A N 8
ATOM 3861 C CA . VAL A 1 21 ? 27.312 0.846 -1.775 1.00 0.00 20 VAL A CA 8
ATOM 3862 C C . VAL A 1 21 ? 27.588 1.934 -2.816 1.00 0.00 20 VAL A C 8
ATOM 3863 O O . VAL A 1 21 ? 28.627 1.933 -3.474 1.00 0.00 20 VAL A O 8
ATOM 3876 N N . GLN A 1 22 ? 26.642 2.853 -2.984 1.00 0.00 21 GLN A N 8
ATOM 3877 C CA . GLN A 1 22 ? 26.791 3.931 -3.971 1.00 0.00 21 GLN A CA 8
ATOM 3878 C C . GLN A 1 22 ? 26.661 5.288 -3.296 1.00 0.00 21 GLN A C 8
ATOM 3879 O O . GLN A 1 22 ? 25.567 5.842 -3.194 1.00 0.00 21 GLN A O 8
ATOM 3893 N N . VAL A 1 23 ? 27.792 5.814 -2.828 1.00 0.00 22 VAL A N 8
ATOM 3894 C CA . VAL A 1 23 ? 27.797 7.106 -2.154 1.00 0.00 22 VAL A CA 8
ATOM 3895 C C . VAL A 1 23 ? 27.473 8.211 -3.161 1.00 0.00 22 VAL A C 8
ATOM 3896 O O . VAL A 1 23 ? 28.049 8.236 -4.250 1.00 0.00 22 VAL A O 8
ATOM 3939 N N . LYS A 1 26 ? 30.722 4.648 -6.704 1.00 0.00 25 LYS A N 8
ATOM 3940 C CA . LYS A 1 26 ? 30.370 6.064 -6.552 1.00 0.00 25 LYS A CA 8
ATOM 3941 C C . LYS A 1 26 ? 28.972 6.328 -7.108 1.00 0.00 25 LYS A C 8
ATOM 3942 O O . LYS A 1 26 ? 28.323 5.431 -7.646 1.00 0.00 25 LYS A O 8
ATOM 3961 N N . GLU A 1 27 ? 31.523 1.673 -4.773 1.00 0.00 26 GLU A N 8
ATOM 3962 C CA . GLU A 1 27 ? 31.050 2.344 -5.987 1.00 0.00 26 GLU A CA 8
ATOM 3963 C C . GLU A 1 27 ? 30.657 3.792 -5.680 1.00 0.00 26 GLU A C 8
ATOM 3964 O O . GLU A 1 27 ? 30.298 4.125 -4.549 1.00 0.00 26 GLU A O 8
ATOM 3976 N N . PHE A 1 28 ? 33.078 -1.215 -3.518 1.00 0.00 27 PHE A N 8
ATOM 3977 C CA . PHE A 1 28 ? 32.948 0.238 -3.423 1.00 0.00 27 PHE A CA 8
ATOM 3978 C C . PHE A 1 28 ? 32.577 0.850 -4.772 1.00 0.00 27 PHE A C 8
ATOM 3979 O O . PHE A 1 28 ? 33.235 0.594 -5.779 1.00 0.00 27 PHE A O 8
ATOM 3996 N N . LYS A 1 29 ? 31.249 -4.237 -4.148 1.00 0.00 28 LYS A N 8
ATOM 3997 C CA . LYS A 1 29 ? 32.332 -3.533 -3.502 1.00 0.00 28 LYS A CA 8
ATOM 3998 C C . LYS A 1 29 ? 32.026 -2.032 -3.394 1.00 0.00 28 LYS A C 8
ATOM 3999 O O . LYS A 1 29 ? 30.865 -1.630 -3.192 1.00 0.00 28 LYS A O 8
ATOM 4018 N N . HIS A 1 30 ? 30.089 -7.610 -5.023 1.00 0.00 29 HIS A N 8
ATOM 4019 C CA . HIS A 1 30 ? 29.973 -6.163 -4.876 1.00 0.00 29 HIS A CA 8
ATOM 4020 C C . HIS A 1 30 ? 31.177 -5.569 -4.147 1.00 0.00 29 HIS A C 8
ATOM 4021 O O . HIS A 1 30 ? 32.014 -6.291 -3.604 1.00 0.00 29 HIS A O 8
ATOM 4044 N N . THR A 1 2 ? 28.270 -6.619 7.489 1.00 0.00 1 THR A N 9
ATOM 4045 C CA . THR A 1 2 ? 29.346 -7.272 6.769 1.00 0.00 1 THR A CA 9
ATOM 4046 C C . THR A 1 2 ? 29.058 -8.760 6.604 1.00 0.00 1 THR A C 9
ATOM 4047 O O . THR A 1 2 ? 28.744 -9.448 7.576 1.00 0.00 1 THR A O 9
ATOM 4058 N N . GLU A 1 3 ? 25.704 -4.081 7.140 1.00 0.00 2 GLU A N 9
ATOM 4059 C CA . GLU A 1 3 ? 26.257 -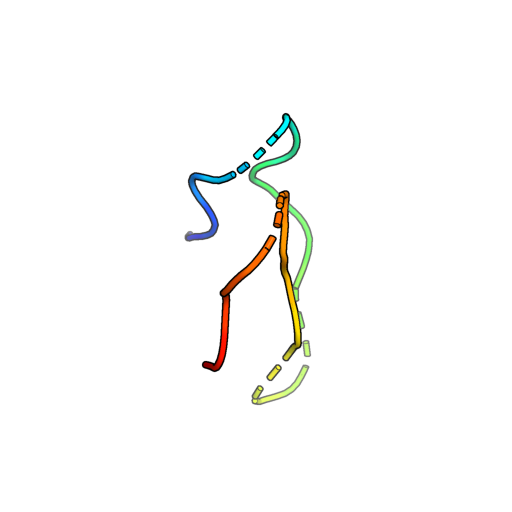5.282 7.753 1.00 0.00 2 GLU A CA 9
ATOM 4060 C C . GLU A 1 3 ? 27.327 -5.914 6.865 1.00 0.00 2 GLU A C 9
ATOM 4061 O O . GLU A 1 3 ? 27.299 -5.765 5.644 1.00 0.00 2 GLU A O 9
ATOM 4073 N N . ILE A 1 4 ? 26.610 -0.787 6.034 1.00 0.00 3 ILE A N 9
ATOM 4074 C CA . ILE A 1 4 ? 25.768 -1.992 5.928 1.00 0.00 3 ILE A CA 9
ATOM 4075 C C . ILE A 1 4 ? 26.483 -3.197 6.520 1.00 0.00 3 ILE A C 9
ATOM 4076 O O . ILE A 1 4 ? 27.704 -3.325 6.422 1.00 0.00 3 ILE A O 9
ATOM 4092 N N . ARG A 1 5 ? 27.201 2.249 5.166 1.00 0.00 4 ARG A N 9
ATOM 4093 C CA . ARG A 1 5 ? 27.044 1.589 6.472 1.00 0.00 4 ARG A CA 9
ATOM 4094 C C . ARG A 1 5 ? 26.082 0.403 6.354 1.00 0.00 4 ARG A C 9
ATOM 4095 O O . ARG A 1 5 ? 24.884 0.557 6.576 1.00 0.00 4 ARG A O 9
ATOM 4116 N N . VAL A 1 6 ? 28.219 5.064 3.444 1.00 0.00 5 VAL A N 9
ATOM 4117 C CA . VAL A 1 6 ? 28.250 3.597 3.445 1.00 0.00 5 VAL A CA 9
ATOM 4118 C C . VAL A 1 6 ? 28.253 3.015 4.857 1.00 0.00 5 VAL A C 9
ATOM 4119 O O . VAL A 1 6 ? 29.180 3.240 5.627 1.00 0.00 5 VAL A O 9
ATOM 4152 N N . GLY A 1 8 ? 25.032 6.363 1.754 1.00 0.00 7 GLY A N 9
ATOM 4153 C CA . GLY A 1 8 ? 23.981 6.004 0.791 1.00 0.00 7 GLY A CA 9
ATOM 4154 C C . GLY A 1 8 ? 23.221 4.756 1.193 1.00 0.00 7 GLY A C 9
ATOM 4155 O O . GLY A 1 8 ? 22.096 4.539 0.743 1.00 0.00 7 GLY A O 9
ATOM 4159 N N . VAL A 1 9 ? 23.836 3.931 2.024 1.00 0.00 8 VAL A N 9
ATOM 4160 C CA . VAL A 1 9 ? 23.194 2.683 2.464 1.00 0.00 8 VAL A CA 9
ATOM 4161 C C . VAL A 1 9 ? 23.198 2.567 3.988 1.00 0.00 8 VAL A C 9
ATOM 4162 O O . VAL A 1 9 ? 24.230 2.742 4.634 1.00 0.00 8 VAL A O 9
ATOM 4175 N N . THR A 1 10 ? 22.028 2.254 4.550 1.00 0.00 9 THR A N 9
ATOM 4176 C CA . THR A 1 10 ? 21.892 2.098 5.998 1.00 0.00 9 THR A CA 9
ATOM 4177 C C . THR A 1 10 ? 22.237 0.670 6.409 1.00 0.00 9 THR A C 9
ATOM 4178 O O . THR A 1 10 ? 22.848 -0.074 5.644 1.00 0.00 9 THR A O 9
ATOM 4189 N N . ILE A 1 11 ? 21.854 0.297 7.623 1.00 0.00 10 ILE A N 9
ATOM 4190 C CA . ILE A 1 11 ? 22.152 -1.038 8.131 1.00 0.00 10 ILE A CA 9
ATOM 4191 C C . ILE A 1 11 ? 21.534 -2.131 7.256 1.00 0.00 10 ILE A C 9
ATOM 4192 O O . ILE A 1 11 ? 22.221 -3.087 6.887 1.00 0.00 10 ILE A O 9
ATOM 4208 N N . ARG A 1 12 ? 20.241 -2.005 6.942 1.00 0.00 11 ARG A N 9
ATOM 4209 C CA . ARG A 1 12 ? 19.563 -2.986 6.139 1.00 0.00 11 ARG A CA 9
ATOM 4210 C C . ARG A 1 12 ? 18.280 -2.425 5.513 1.00 0.00 11 ARG A C 9
ATOM 4211 O O . ARG A 1 12 ? 17.424 -1.885 6.213 1.00 0.00 11 ARG A O 9
ATOM 4232 N N . MET A 1 13 ? 18.142 -2.582 4.194 1.00 0.00 12 MET A N 9
ATOM 4233 C CA . MET A 1 13 ? 16.944 -2.115 3.493 1.00 0.00 12 MET A CA 9
ATOM 4234 C C . MET A 1 13 ? 16.941 -2.604 2.042 1.00 0.00 12 MET A C 9
ATOM 4235 O O . MET A 1 13 ? 17.974 -3.001 1.511 1.00 0.00 12 MET A O 9
ATOM 4249 N N . ARG A 1 14 ? 15.779 -2.549 1.398 1.00 0.00 13 ARG A N 9
ATOM 4250 C CA . ARG A 1 14 ? 15.675 -2.967 0.001 1.00 0.00 13 ARG A CA 9
ATOM 4251 C C . ARG A 1 14 ? 16.278 -4.351 -0.199 1.00 0.00 13 ARG A C 9
ATOM 4252 O O . ARG A 1 14 ? 15.839 -5.335 0.396 1.00 0.00 13 ARG A O 9
ATOM 4283 N N . SER A 1 16 ? 18.269 -7.753 -0.262 1.00 0.00 15 SER A N 9
ATOM 4284 C CA . SER A 1 16 ? 18.572 -8.653 0.843 1.00 0.00 15 SER A CA 9
ATOM 4285 C C . SER A 1 16 ? 19.794 -9.492 0.509 1.00 0.00 15 SER A C 9
ATOM 4286 O O . SER A 1 16 ? 20.301 -10.237 1.349 1.00 0.00 15 SER A O 9
ATOM 4294 N N . HIS A 1 17 ? 20.260 -9.370 -0.732 1.00 0.00 16 HIS A N 9
ATOM 4295 C CA . HIS A 1 17 ? 21.426 -10.129 -1.189 1.00 0.00 16 HIS A CA 9
ATOM 4296 C C . HIS A 1 17 ? 22.350 -9.277 -2.056 1.00 0.00 16 HIS A C 9
ATOM 4297 O O . HIS A 1 17 ? 23.179 -9.816 -2.785 1.00 0.00 16 HIS A O 9
ATOM 4321 N N . PHE A 1 19 ? 23.724 -4.781 -2.141 1.00 0.00 18 PHE A N 9
ATOM 4322 C CA . PHE A 1 19 ? 23.519 -3.367 -1.819 1.00 0.00 18 PHE A CA 9
ATOM 4323 C C . PHE A 1 19 ? 24.580 -2.529 -2.507 1.00 0.00 18 PHE A C 9
ATOM 4324 O O . PHE A 1 19 ? 25.769 -2.759 -2.307 1.00 0.00 18 PHE A O 9
ATOM 4341 N N . TRP A 1 20 ? 24.159 -1.530 -3.278 1.00 0.00 19 TRP A N 9
ATOM 4342 C CA . TRP A 1 20 ? 25.110 -0.652 -3.961 1.00 0.00 19 TRP A CA 9
ATOM 4343 C C . TRP A 1 20 ? 25.329 0.620 -3.184 1.00 0.00 19 TRP A C 9
ATOM 4344 O O . TRP A 1 20 ? 24.417 1.144 -2.546 1.00 0.00 19 TRP A O 9
ATOM 4365 N N . VAL A 1 21 ? 26.559 1.108 -3.241 1.00 0.00 20 VAL A N 9
ATOM 4366 C CA . VAL A 1 21 ? 26.909 2.321 -2.533 1.00 0.00 20 VAL A CA 9
ATOM 4367 C C . VAL A 1 21 ? 28.040 3.030 -3.255 1.00 0.00 20 VAL A C 9
ATOM 4368 O O . VAL A 1 21 ? 28.598 2.476 -4.196 1.00 0.00 20 VAL A O 9
ATOM 4381 N N . GLN A 1 22 ? 28.335 4.253 -2.793 1.00 0.00 21 GLN A N 9
ATOM 4382 C CA . GLN A 1 22 ? 29.380 5.133 -3.327 1.00 0.00 21 GLN A CA 9
ATOM 4383 C C . GLN A 1 22 ? 28.810 6.447 -3.859 1.00 0.00 21 GLN A C 9
ATOM 4384 O O . GLN A 1 22 ? 29.261 7.522 -3.462 1.00 0.00 21 GLN A O 9
ATOM 4398 N N . VAL A 1 23 ? 27.814 6.379 -4.733 1.00 0.00 22 VAL A N 9
ATOM 4399 C CA . VAL A 1 23 ? 27.194 7.591 -5.277 1.00 0.00 22 VAL A CA 9
ATOM 4400 C C . VAL A 1 23 ? 25.697 7.361 -5.559 1.00 0.00 22 VAL A C 9
ATOM 4401 O O . VAL A 1 23 ? 25.314 7.013 -6.672 1.00 0.00 22 VAL A O 9
ATOM 4444 N N . LYS A 1 26 ? 27.583 2.975 -8.530 1.00 0.00 25 LYS A N 9
ATOM 4445 C CA . LYS A 1 26 ? 26.253 3.573 -8.557 1.00 0.00 25 LYS A CA 9
ATOM 4446 C C . LYS A 1 26 ? 25.253 2.840 -7.672 1.00 0.00 25 LYS A C 9
ATOM 4447 O O . LYS A 1 26 ? 25.063 1.632 -7.781 1.00 0.00 25 LYS A O 9
ATOM 4466 N N . GLU A 1 27 ? 29.894 1.048 -6.739 1.00 0.00 26 GLU A N 9
ATOM 4467 C CA . GLU A 1 27 ? 29.691 2.288 -7.531 1.00 0.00 26 GLU A CA 9
ATOM 4468 C C . GLU A 1 27 ? 28.275 2.860 -7.394 1.00 0.00 26 GLU A C 9
ATOM 4469 O O . GLU A 1 27 ? 27.845 3.247 -6.306 1.00 0.00 26 GLU A O 9
ATOM 4481 N N . PHE A 1 28 ? 30.968 -1.153 -5.379 1.00 0.00 27 PHE A N 9
ATOM 4482 C CA . PHE A 1 28 ? 29.881 -1.395 -6.323 1.00 0.00 27 PHE A CA 9
ATOM 4483 C C . PHE A 1 28 ? 29.578 -0.174 -7.209 1.00 0.00 27 PHE A C 9
ATOM 4484 O O . PHE A 1 28 ? 29.097 -0.358 -8.316 1.00 0.00 27 PHE A O 9
ATOM 4501 N N . LYS A 1 29 ? 32.257 -1.431 -2.578 1.00 0.00 28 LYS A N 9
ATOM 4502 C CA . LYS A 1 29 ? 32.150 -0.298 -3.489 1.00 0.00 28 LYS A CA 9
ATOM 4503 C C . LYS A 1 29 ? 30.874 -0.363 -4.327 1.00 0.00 28 LYS A C 9
ATOM 4504 O O . LYS A 1 29 ? 29.861 0.268 -4.015 1.00 0.00 28 LYS A O 9
ATOM 4523 N N . HIS A 1 30 ? 32.342 -2.760 0.046 1.00 0.00 29 HIS A N 9
ATOM 4524 C CA . HIS A 1 30 ? 31.502 -3.172 -1.080 1.00 0.00 29 HIS A CA 9
ATOM 4525 C C . HIS A 1 30 ? 31.197 -1.988 -1.995 1.00 0.00 29 HIS A C 9
ATOM 4526 O O . HIS A 1 30 ? 30.042 -1.601 -2.173 1.00 0.00 29 HIS A O 9
ATOM 4549 N N . THR A 1 2 ? 21.824 -3.913 4.499 1.00 0.00 1 THR A N 10
ATOM 4550 C CA . THR A 1 2 ? 20.874 -4.563 3.607 1.00 0.00 1 THR A CA 10
ATOM 4551 C C . THR A 1 2 ? 21.582 -5.632 2.790 1.00 0.00 1 THR A C 10
ATOM 4552 O O . THR A 1 2 ? 22.812 -5.660 2.730 1.00 0.00 1 THR A O 10
ATOM 4563 N N . GLU A 1 3 ? 24.233 -2.879 5.375 1.00 0.00 2 GLU A N 10
ATOM 4564 C CA . GLU A 1 3 ? 23.538 -3.841 6.219 1.00 0.00 2 GLU A CA 10
ATOM 4565 C C . GLU A 1 3 ? 22.556 -4.627 5.357 1.00 0.00 2 GLU A C 10
ATOM 4566 O O . GLU A 1 3 ? 22.478 -5.852 5.448 1.00 0.00 2 GLU A O 10
ATOM 4578 N N . ILE A 1 4 ? 26.462 -0.582 4.826 1.00 0.00 3 ILE A N 10
ATOM 4579 C CA . ILE A 1 4 ? 26.114 -1.876 4.215 1.00 0.00 3 ILE A CA 10
ATOM 4580 C C . ILE A 1 4 ? 25.560 -2.918 5.195 1.00 0.00 3 ILE A C 10
ATOM 4581 O O . ILE A 1 4 ? 26.265 -3.768 5.719 1.00 0.00 3 ILE A O 10
ATOM 4597 N N . ARG A 1 5 ? 26.120 3.021 4.183 1.00 0.00 4 ARG A N 10
ATOM 4598 C CA . ARG A 1 5 ? 26.498 1.870 5.006 1.00 0.00 4 ARG A CA 10
ATOM 4599 C C . ARG A 1 5 ? 26.079 0.579 4.287 1.00 0.00 4 ARG A C 10
ATOM 4600 O O . ARG A 1 5 ? 25.421 0.637 3.250 1.00 0.00 4 ARG A O 10
ATOM 4621 N N . VAL A 1 6 ? 27.475 5.932 2.538 1.00 0.00 5 VAL A N 10
ATOM 4622 C CA . VAL A 1 6 ? 26.471 4.878 2.653 1.00 0.00 5 VAL A CA 10
ATOM 4623 C C . VAL A 1 6 ? 27.013 3.700 3.463 1.00 0.00 5 VAL A C 10
ATOM 4624 O O . VAL A 1 6 ? 28.210 3.415 3.437 1.00 0.00 5 VAL A O 10
ATOM 4657 N N . GLY A 1 8 ? 26.526 8.459 4.262 1.00 0.00 7 GLY A N 10
ATOM 4658 C CA . GLY A 1 8 ? 26.047 8.148 5.610 1.00 0.00 7 GLY A CA 10
ATOM 4659 C C . GLY A 1 8 ? 24.564 7.814 5.587 1.00 0.00 7 GLY A C 10
ATOM 4660 O O . GLY A 1 8 ? 23.915 7.715 6.628 1.00 0.00 7 GLY A O 10
ATOM 4664 N N . VAL A 1 9 ? 24.039 7.646 4.387 1.00 0.00 8 VAL A N 10
ATOM 4665 C CA . VAL A 1 9 ? 22.628 7.323 4.212 1.00 0.00 8 VAL A CA 10
ATOM 4666 C C . VAL A 1 9 ? 22.327 5.957 4.822 1.00 0.00 8 VAL A C 10
ATOM 4667 O O . VAL A 1 9 ? 23.086 5.007 4.633 1.00 0.00 8 VAL A O 10
ATOM 4680 N N . THR A 1 10 ? 21.226 5.862 5.565 1.00 0.00 9 THR A N 10
ATOM 4681 C CA . THR A 1 10 ? 20.868 4.598 6.199 1.00 0.00 9 THR A CA 10
ATOM 4682 C C . THR A 1 10 ? 20.485 3.549 5.179 1.00 0.00 9 THR A C 10
ATOM 4683 O O . THR A 1 10 ? 20.136 3.861 4.041 1.00 0.00 9 THR A O 10
ATOM 4694 N N . ILE A 1 11 ? 20.575 2.299 5.612 1.00 0.00 10 ILE A N 10
ATOM 4695 C CA . ILE A 1 11 ? 20.264 1.164 4.747 1.00 0.00 10 ILE A CA 10
ATOM 4696 C C . ILE A 1 11 ? 20.346 -0.128 5.570 1.00 0.00 10 ILE A C 10
ATOM 4697 O O . ILE A 1 11 ? 21.182 -1.008 5.328 1.00 0.00 10 ILE A O 10
ATOM 4713 N N . ARG A 1 12 ? 19.480 -0.188 6.565 1.00 0.00 11 ARG A N 10
ATOM 4714 C CA . ARG A 1 12 ? 19.388 -1.311 7.493 1.00 0.00 11 ARG A CA 10
ATOM 4715 C C . ARG A 1 12 ? 18.972 -2.612 6.795 1.00 0.00 11 ARG A C 10
ATOM 4716 O O . ARG A 1 12 ? 19.471 -2.943 5.723 1.00 0.00 11 ARG A O 10
ATOM 4737 N N . MET A 1 13 ? 18.062 -3.339 7.429 1.00 0.00 12 MET A N 10
ATOM 4738 C CA . MET A 1 13 ? 17.549 -4.617 6.912 1.00 0.00 12 MET A CA 10
ATOM 4739 C C . MET A 1 13 ? 18.657 -5.490 6.318 1.00 0.00 12 MET A C 10
ATOM 4740 O O . MET A 1 13 ? 19.843 -5.232 6.523 1.00 0.00 12 MET A O 10
ATOM 4754 N N . ARG A 1 14 ? 18.249 -6.553 5.608 1.00 0.00 13 ARG A N 10
ATOM 4755 C CA . ARG A 1 14 ? 19.193 -7.508 5.009 1.00 0.00 13 ARG A CA 10
ATOM 4756 C C . ARG A 1 14 ? 18.899 -7.744 3.525 1.00 0.00 13 ARG A C 10
ATOM 4757 O O . ARG A 1 14 ? 18.007 -7.124 2.954 1.00 0.00 13 ARG A O 10
ATOM 4788 N N . SER A 1 16 ? 19.851 -10.959 0.073 1.00 0.00 15 SER A N 10
ATOM 4789 C CA . SER A 1 16 ? 20.226 -12.332 -0.229 1.00 0.00 15 SER A CA 10
ATOM 4790 C C . SER A 1 16 ? 21.695 -12.574 0.085 1.00 0.00 15 SER A C 10
ATOM 4791 O O . SER A 1 16 ? 22.053 -13.582 0.696 1.00 0.00 15 SER A O 10
ATOM 4799 N N . HIS A 1 17 ? 22.539 -11.647 -0.332 1.00 0.00 16 HIS A N 10
ATOM 4800 C CA . HIS A 1 17 ? 23.970 -11.771 -0.085 1.00 0.00 16 HIS A CA 10
ATOM 4801 C C . HIS A 1 17 ? 24.707 -10.474 -0.403 1.00 0.00 16 HIS A C 10
ATOM 4802 O O . HIS A 1 17 ? 25.930 -10.467 -0.544 1.00 0.00 16 HIS A O 10
ATOM 4826 N N . PHE A 1 19 ? 24.182 -6.083 -2.137 1.00 0.00 18 PHE A N 10
ATOM 4827 C CA . PHE A 1 19 ? 23.452 -5.216 -3.058 1.00 0.00 18 PHE A CA 10
ATOM 4828 C C . PHE A 1 19 ? 24.438 -4.330 -3.793 1.00 0.00 18 PHE A C 10
ATOM 4829 O O . PHE A 1 19 ? 25.632 -4.457 -3.593 1.00 0.00 18 PHE A O 10
ATOM 4846 N N . TRP A 1 20 ? 23.942 -3.445 -4.650 1.00 0.00 19 TRP A N 10
ATOM 4847 C CA . TRP A 1 20 ? 24.813 -2.535 -5.406 1.00 0.00 19 TRP A CA 10
ATOM 4848 C C . TRP A 1 20 ? 24.386 -1.090 -5.159 1.00 0.00 19 TRP A C 10
ATOM 4849 O O . TRP A 1 20 ? 23.191 -0.801 -5.100 1.00 0.00 19 TRP A O 10
ATOM 4870 N N . VAL A 1 21 ? 25.353 -0.175 -5.008 1.00 0.00 20 VAL A N 10
ATOM 4871 C CA . VAL A 1 21 ? 25.002 1.230 -4.761 1.00 0.00 20 VAL A CA 10
ATOM 4872 C C . VAL A 1 21 ? 26.047 2.179 -5.346 1.00 0.00 20 VAL A C 10
ATOM 4873 O O . VAL A 1 21 ? 27.231 1.846 -5.428 1.00 0.00 20 VAL A O 10
ATOM 4886 N N . GLN A 1 22 ? 25.594 3.371 -5.744 1.00 0.00 21 GLN A N 10
ATOM 4887 C CA . GLN A 1 22 ? 26.480 4.389 -6.316 1.00 0.00 21 GLN A CA 10
ATOM 4888 C C . GLN A 1 22 ? 26.117 5.760 -5.736 1.00 0.00 21 GLN A C 10
ATOM 4889 O O . GLN A 1 22 ? 24.953 6.159 -5.785 1.00 0.00 21 GLN A O 10
ATOM 4903 N N . VAL A 1 23 ? 27.096 6.481 -5.168 1.00 0.00 22 VAL A N 10
ATOM 4904 C CA . VAL A 1 23 ? 26.806 7.799 -4.571 1.00 0.00 22 VAL A CA 10
ATOM 4905 C C . VAL A 1 23 ? 28.022 8.734 -4.597 1.00 0.00 22 VAL A C 10
ATOM 4906 O O . VAL A 1 23 ? 29.163 8.266 -4.619 1.00 0.00 22 VAL A O 10
ATOM 4949 N N . LYS A 1 26 ? 31.676 5.107 -6.354 1.00 0.00 25 LYS A N 10
ATOM 4950 C CA . LYS A 1 26 ? 31.285 5.855 -7.549 1.00 0.00 25 LYS A CA 10
ATOM 4951 C C . LYS A 1 26 ? 32.092 7.135 -7.683 1.00 0.00 25 LYS A C 10
ATOM 4952 O O . LYS A 1 26 ? 32.818 7.325 -8.658 1.00 0.00 25 LYS A O 10
ATOM 4971 N N . GLU A 1 27 ? 31.119 3.346 -3.952 1.00 0.00 26 GLU A N 10
ATOM 4972 C CA . GLU A 1 27 ? 31.877 4.592 -3.998 1.00 0.00 26 GLU A CA 10
ATOM 4973 C C . GLU A 1 27 ? 31.355 5.491 -5.115 1.00 0.00 26 GLU A C 10
ATOM 4974 O O . GLU A 1 27 ? 30.705 6.501 -4.851 1.00 0.00 26 GLU A O 10
ATOM 4986 N N . PHE A 1 28 ? 30.694 0.473 -3.432 1.00 0.00 27 PHE A N 10
ATOM 4987 C CA . PHE A 1 28 ? 29.846 1.550 -2.938 1.00 0.00 27 PHE A CA 10
ATOM 4988 C C . PHE A 1 28 ? 30.620 2.859 -2.815 1.00 0.00 27 PHE A C 10
ATOM 4989 O O . PHE A 1 28 ? 30.755 3.415 -1.725 1.00 0.00 27 PHE A O 10
ATOM 5006 N N . LYS A 1 29 ? 30.666 -2.932 -4.504 1.00 0.00 28 LYS A N 10
ATOM 5007 C CA . LYS A 1 29 ? 31.221 -1.594 -4.571 1.00 0.00 28 LYS A CA 10
ATOM 5008 C C . LYS A 1 29 ? 30.195 -0.558 -4.111 1.00 0.00 28 LYS A C 10
ATOM 5009 O O . LYS A 1 29 ? 28.987 -0.682 -4.375 1.00 0.00 28 LYS A O 10
ATOM 5028 N N . HIS A 1 30 ? 31.170 -6.216 -3.792 1.00 0.00 29 HIS A N 10
ATOM 5029 C CA . HIS A 1 30 ? 30.219 -5.123 -3.595 1.00 0.00 29 HIS A CA 10
ATOM 5030 C C . HIS A 1 30 ? 30.904 -3.765 -3.483 1.00 0.00 29 HIS A C 10
ATOM 5031 O O . HIS A 1 30 ? 31.609 -3.477 -2.516 1.00 0.00 29 HIS A O 10
#

Radius of gyration: 8.58 Å; Cα contacts (8 Å, |Δi|>4): 27; chains: 1; bounding box: 14×21×17 Å